Protein AF-0000000080592377 (afdb_homodimer)

Structure (mmCIF, N/CA/C/O backbone):
data_AF-0000000080592377-model_v1
#
loop_
_entity.id
_entity.type
_entity.pdbx_description
1 polymer 'OmpA-like domain-containing protein'
#
loop_
_atom_site.group_PDB
_atom_site.id
_atom_site.type_symbol
_atom_site.label_atom_id
_atom_site.label_alt_id
_atom_site.label_comp_id
_atom_site.label_asym_id
_atom_site.label_entity_id
_atom_site.label_seq_id
_atom_site.pdbx_PDB_ins_code
_atom_site.Cartn_x
_atom_site.Cartn_y
_atom_site.Cartn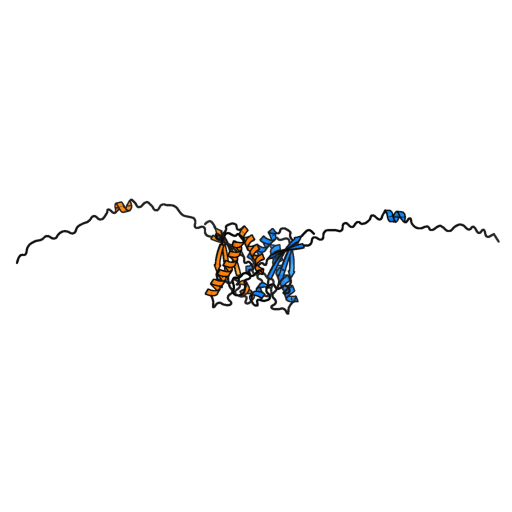_z
_atom_site.occupancy
_atom_site.B_iso_or_equiv
_atom_site.auth_seq_id
_atom_site.auth_comp_id
_atom_site.auth_asym_id
_atom_site.auth_atom_id
_atom_site.pdbx_PDB_model_num
ATOM 1 N N . MET A 1 1 ? 10.539 111.375 40.406 1 32.41 1 MET A N 1
ATOM 2 C CA . MET A 1 1 ? 9.906 110.375 39.594 1 32.41 1 MET A CA 1
ATOM 3 C C . MET A 1 1 ? 10.82 109.938 38.438 1 32.41 1 MET A C 1
ATOM 5 O O . MET A 1 1 ? 11.062 110.688 37.5 1 32.41 1 MET A O 1
ATOM 9 N N . ASP A 1 2 ? 11.875 109.188 38.75 1 34.28 2 ASP A N 1
ATOM 10 C CA . ASP A 1 2 ? 12.984 108.688 37.938 1 34.28 2 ASP A CA 1
ATOM 11 C C . ASP A 1 2 ? 12.484 108 36.656 1 34.28 2 ASP A C 1
ATOM 13 O O . ASP A 1 2 ? 11.539 107.188 36.688 1 34.28 2 ASP A O 1
ATOM 17 N N . ARG A 1 3 ? 12.977 108.5 35.469 1 33.47 3 ARG A N 1
ATOM 18 C CA . ARG A 1 3 ? 12.828 108.312 34.031 1 33.47 3 ARG A CA 1
ATOM 19 C C . ARG A 1 3 ? 12.992 106.875 33.656 1 33.47 3 ARG A C 1
ATOM 21 O O . ARG A 1 3 ? 13.617 106.062 34.375 1 33.47 3 ARG A O 1
ATOM 28 N N . GLU A 1 4 ? 12.422 106.438 32.5 1 34.53 4 GLU A N 1
ATOM 29 C CA . GLU A 1 4 ? 11.766 105.5 31.578 1 34.53 4 GLU A CA 1
ATOM 30 C C . GLU A 1 4 ? 12.789 104.812 30.719 1 34.53 4 GLU A C 1
ATOM 32 O O . GLU A 1 4 ? 12.422 104.125 29.766 1 34.53 4 GLU A O 1
ATOM 37 N N . ASN A 1 5 ? 14.141 104.75 31.031 1 34.03 5 ASN A N 1
ATOM 38 C CA . ASN A 1 5 ? 14.812 104.375 29.797 1 34.03 5 ASN A CA 1
ATOM 39 C C . ASN A 1 5 ? 14.297 103.062 29.25 1 34.03 5 ASN A C 1
ATOM 41 O O . ASN A 1 5 ? 14.242 102.062 29.969 1 34.03 5 ASN A O 1
ATOM 45 N N . VAL A 1 6 ? 13.773 102.938 27.984 1 38.56 6 VAL A N 1
ATOM 46 C CA . VAL A 1 6 ? 13.055 102.188 26.984 1 38.56 6 VAL A CA 1
ATOM 47 C C . VAL A 1 6 ? 13.961 101.125 26.406 1 38.56 6 VAL A C 1
ATOM 49 O O . VAL A 1 6 ? 13.688 100.562 25.344 1 38.56 6 VAL A O 1
ATOM 52 N N . CYS A 1 7 ? 15.195 100.812 26.969 1 38.12 7 CYS A N 1
ATOM 53 C CA . CYS A 1 7 ? 15.945 100.062 25.922 1 38.12 7 CYS A CA 1
ATOM 54 C C . CYS A 1 7 ? 15.141 98.938 25.344 1 38.12 7 CYS A C 1
ATOM 56 O O . CYS A 1 7 ? 14.562 98.125 26.094 1 38.12 7 CYS A O 1
ATOM 58 N N . LYS A 1 8 ? 15.008 98.75 23.984 1 33.66 8 LYS A N 1
ATOM 59 C CA . LYS A 1 8 ? 14.414 98 22.859 1 33.66 8 LYS A CA 1
ATOM 60 C C . LYS A 1 8 ? 14.805 96.562 22.906 1 33.66 8 LYS A C 1
ATOM 62 O O . LYS A 1 8 ? 14.078 95.688 22.391 1 33.66 8 LYS A O 1
ATOM 67 N N . ALA A 1 9 ? 16.031 96.062 23.219 1 35.62 9 ALA A N 1
ATOM 68 C CA . ALA A 1 9 ? 16.625 95.188 22.203 1 35.62 9 ALA A CA 1
ATOM 69 C C . ALA A 1 9 ? 15.719 94 21.906 1 35.62 9 ALA A C 1
ATOM 71 O O . ALA A 1 9 ? 14.898 93.625 22.734 1 35.62 9 ALA A O 1
ATOM 72 N N . VAL A 1 10 ? 16.109 93.062 20.734 1 36.84 10 VAL A N 1
ATOM 73 C CA . VAL A 1 10 ? 15.867 92.312 19.516 1 36.84 10 VAL A CA 1
ATOM 74 C C . VAL A 1 10 ? 15.469 90.875 19.891 1 36.84 10 VAL A C 1
ATOM 76 O O . VAL A 1 10 ? 15.898 90.375 20.906 1 36.84 10 VAL A O 1
ATOM 79 N N . ALA A 1 11 ? 14.414 90.438 19.25 1 39.69 11 ALA A N 1
ATOM 80 C CA . ALA A 1 11 ? 13.727 89.188 19.359 1 39.69 11 ALA A CA 1
ATOM 81 C C . ALA A 1 11 ? 14.703 88 19.188 1 39.69 11 ALA A C 1
ATOM 83 O O . ALA A 1 11 ? 15.578 88.062 18.312 1 39.69 11 ALA A O 1
ATOM 84 N N . PRO A 1 12 ? 15.062 87.188 20.25 1 40.38 12 PRO A N 1
ATOM 85 C CA . PRO A 1 12 ? 15.922 86.062 20.016 1 40.38 12 PRO A CA 1
ATOM 86 C C . PRO A 1 12 ? 15.555 85.25 18.766 1 40.38 12 PRO A C 1
ATOM 88 O O . PRO A 1 12 ? 14.391 84.875 18.578 1 40.38 12 PRO A O 1
ATOM 91 N N . THR A 1 13 ? 16.203 85.438 17.562 1 39.06 13 THR A N 1
ATOM 92 C CA . THR A 1 13 ? 15.93 84.75 16.344 1 39.06 13 THR A CA 1
ATOM 93 C C . THR A 1 13 ? 15.875 83.25 16.609 1 39.06 13 THR A C 1
ATOM 95 O O . THR A 1 13 ? 16.828 82.625 17.141 1 39.06 13 THR A O 1
ATOM 98 N N . GLN A 1 14 ? 14.703 82.625 16.609 1 38.81 14 GLN A N 1
ATOM 99 C CA . GLN A 1 14 ? 14.344 81.25 16.797 1 38.81 14 GLN A CA 1
ATOM 100 C C . GLN A 1 14 ? 15.102 80.375 15.82 1 38.81 14 GLN A C 1
ATOM 102 O O . GLN A 1 14 ? 15.023 79.125 15.906 1 38.81 14 GLN A O 1
ATOM 107 N N . VAL A 1 15 ? 15.945 80.625 14.758 1 41.38 15 VAL A N 1
ATOM 108 C CA . VAL A 1 15 ? 15.648 79.812 13.586 1 41.38 15 VAL A CA 1
ATOM 109 C C . VAL A 1 15 ? 15.82 78.375 13.93 1 41.38 15 VAL A C 1
ATOM 111 O O . VAL A 1 15 ? 16.516 78 14.883 1 41.38 15 VAL A O 1
ATOM 114 N N . VAL A 1 16 ? 15.352 77.438 12.969 1 48.22 16 VAL A N 1
ATOM 115 C CA . VAL A 1 16 ? 14.852 76.188 12.391 1 48.22 16 VAL A CA 1
ATOM 116 C C . VAL A 1 16 ? 15.992 75.188 12.273 1 48.22 16 VAL A C 1
ATOM 118 O O . VAL A 1 16 ? 17.094 75.562 11.844 1 48.22 16 VAL A O 1
ATOM 121 N N . PRO A 1 17 ? 15.836 74.125 13 1 42.91 17 PRO A N 1
ATOM 122 C CA . PRO A 1 17 ? 16.828 73.062 13.047 1 42.91 17 PRO A CA 1
ATOM 123 C C . PRO A 1 17 ? 17.438 72.75 11.688 1 42.91 17 PRO A C 1
ATOM 125 O O . PRO A 1 17 ? 16.797 73 10.656 1 42.91 17 PRO A O 1
ATOM 128 N N . ASP A 1 18 ? 18.656 72.5 11.578 1 42.84 18 ASP A N 1
ATOM 129 C CA . ASP A 1 18 ? 19.609 72.188 10.539 1 42.84 18 ASP A CA 1
ATOM 130 C C . ASP A 1 18 ? 19.125 71 9.719 1 42.84 18 ASP A C 1
ATOM 132 O O . ASP A 1 18 ? 19.094 69.875 10.211 1 42.84 18 ASP A O 1
ATOM 136 N N . LYS A 1 19 ? 18.031 71.25 8.805 1 46.47 19 LYS A N 1
ATOM 137 C CA . LYS A 1 19 ? 17.438 70.25 7.926 1 46.47 19 LYS A CA 1
ATOM 138 C C . LYS A 1 19 ? 18.5 69.375 7.262 1 46.47 19 LYS A C 1
ATOM 140 O O . LYS A 1 19 ? 18.297 68.188 7.012 1 46.47 19 LYS A O 1
ATOM 145 N N . ALA A 1 20 ? 19.609 69.938 6.746 1 52.69 20 ALA A N 1
ATOM 146 C CA . ALA A 1 20 ? 20.578 69.25 5.926 1 52.69 20 ALA A CA 1
ATOM 147 C C . ALA A 1 20 ? 21.219 68.125 6.703 1 52.69 20 ALA A C 1
ATOM 149 O O . ALA A 1 20 ? 21.484 67 6.148 1 52.69 20 ALA A O 1
ATOM 150 N N . ALA A 1 21 ? 21.578 68.25 7.91 1 54.28 21 ALA A N 1
ATOM 151 C CA . ALA A 1 21 ? 22.266 67.188 8.656 1 54.28 21 ALA A CA 1
ATOM 152 C C . ALA A 1 21 ? 21.328 66 8.914 1 54.28 21 ALA A C 1
ATOM 154 O O . ALA A 1 21 ? 21.766 64.875 9.031 1 54.28 21 ALA A O 1
ATOM 155 N N . LEU A 1 22 ? 19.891 66.312 8.953 1 45.44 22 LEU A N 1
ATOM 156 C CA . LEU A 1 22 ? 18.969 65.188 9.078 1 45.44 22 LEU A CA 1
ATOM 157 C C . LEU A 1 22 ? 18.984 64.312 7.809 1 45.44 22 LEU A C 1
ATOM 159 O O . LEU A 1 22 ? 18.859 63.125 7.879 1 45.44 22 LEU A O 1
ATOM 163 N N . LEU A 1 23 ? 19.016 64.938 6.578 1 42.56 23 LEU A N 1
ATOM 164 C CA . LEU A 1 23 ? 18.938 64.125 5.363 1 42.56 23 LEU A CA 1
ATOM 165 C C . LEU A 1 23 ? 20.203 63.312 5.184 1 42.56 23 LEU A C 1
ATOM 167 O O . LEU A 1 23 ? 20.188 62.281 4.516 1 42.56 23 LEU A O 1
ATOM 171 N N . ALA A 1 24 ? 21.484 63.75 5.48 1 50.34 24 ALA A N 1
ATOM 172 C CA . ALA A 1 24 ? 22.688 63 5.18 1 50.34 24 ALA A CA 1
ATOM 173 C C . ALA A 1 24 ? 22.719 61.656 5.941 1 50.34 24 ALA A C 1
ATOM 175 O O . ALA A 1 24 ? 23.375 60.719 5.52 1 50.34 24 ALA A O 1
ATOM 176 N N . ASN A 1 25 ? 22.094 61.562 7.168 1 44.91 25 ASN A N 1
ATOM 177 C CA . ASN A 1 25 ? 22.094 60.25 7.836 1 44.91 25 ASN A CA 1
ATOM 178 C C . ASN A 1 25 ? 21.016 59.344 7.277 1 44.91 25 ASN A C 1
ATOM 180 O O . ASN A 1 25 ? 20.75 58.281 7.844 1 44.91 25 ASN A O 1
ATOM 184 N N . ALA A 1 26 ? 20.094 59.781 6.449 1 41.12 26 ALA A N 1
ATOM 185 C CA . ALA A 1 26 ? 19.219 58.75 5.906 1 41.12 26 ALA A CA 1
ATOM 186 C C . ALA A 1 26 ? 20.016 57.719 5.113 1 41.12 26 ALA A C 1
ATOM 188 O O . ALA A 1 26 ? 20.422 58 3.982 1 41.12 26 ALA A O 1
ATOM 189 N N . LYS A 1 27 ? 20.812 56.875 5.703 1 45.72 27 LYS A N 1
ATOM 190 C CA . LYS A 1 27 ? 21.188 55.688 4.953 1 45.72 27 LYS A CA 1
ATOM 191 C C . LYS A 1 27 ? 19.953 55.031 4.316 1 45.72 27 LYS A C 1
ATOM 193 O O . LYS A 1 27 ? 18.938 54.812 4.98 1 45.72 27 LYS A O 1
ATOM 198 N N . PRO A 1 28 ? 19.734 55.031 3.006 1 38.03 28 PRO A N 1
ATOM 199 C CA . PRO A 1 28 ? 18.609 54.219 2.514 1 38.03 28 PRO A CA 1
ATOM 200 C C . PRO A 1 28 ? 18.578 52.812 3.133 1 38.03 28 PRO A C 1
ATOM 202 O O . PRO A 1 28 ? 19.609 52.156 3.236 1 38.03 28 PRO A O 1
ATOM 205 N N . TRP A 1 29 ? 17.75 52.406 4.059 1 38.22 29 TRP A N 1
ATOM 206 C CA . TRP A 1 29 ? 17.469 51 4.379 1 38.22 29 TRP A CA 1
ATOM 207 C C . TRP A 1 29 ? 17.297 50.188 3.111 1 38.22 29 TRP A C 1
ATOM 209 O O . TRP A 1 29 ? 16.344 50.375 2.361 1 38.22 29 TRP A O 1
ATOM 219 N N . GLU A 1 30 ? 18.172 50 2.113 1 40.19 30 GLU A N 1
ATOM 220 C CA . GLU A 1 30 ? 17.891 48.906 1.154 1 40.19 30 GLU A CA 1
ATOM 221 C C . GLU A 1 30 ? 17.547 47.625 1.864 1 40.19 30 GLU A C 1
ATOM 223 O O . GLU A 1 30 ? 18.391 47.031 2.549 1 40.19 30 GLU A O 1
ATOM 228 N N . GLY A 1 31 ? 16.469 47.406 2.502 1 38.97 31 GLY A N 1
ATOM 229 C CA . GLY A 1 31 ? 16.016 46.094 2.961 1 38.97 31 GLY A CA 1
ATOM 230 C C . GLY A 1 31 ? 16.406 44.969 2.018 1 38.97 31 GLY A C 1
ATOM 231 O O . GLY A 1 31 ? 16.328 45.125 0.797 1 38.97 31 GLY A O 1
ATOM 232 N N . GLU A 1 32 ? 17.422 44.219 2.215 1 42.34 32 GLU A N 1
ATOM 233 C CA . GLU A 1 32 ? 17.844 42.906 1.681 1 42.34 32 GLU A CA 1
ATOM 234 C C . GLU A 1 32 ? 16.656 42 1.431 1 42.34 32 GLU A C 1
ATOM 236 O O . GLU A 1 32 ? 16.828 40.844 1.075 1 42.34 32 GLU A O 1
ATOM 241 N N . ALA A 1 33 ? 15.398 42.344 1.783 1 42.62 33 ALA A N 1
ATOM 242 C CA . ALA A 1 33 ? 14.57 41.188 2.121 1 42.62 33 ALA A CA 1
ATOM 243 C C . ALA A 1 33 ? 14.328 40.312 0.897 1 42.62 33 ALA A C 1
ATOM 245 O O . ALA A 1 33 ? 13.492 39.406 0.93 1 42.62 33 ALA A O 1
ATOM 246 N N . PHE A 1 34 ? 14.852 40.375 -0.26 1 42.47 34 PHE A N 1
ATOM 247 C CA . PHE A 1 34 ? 14.289 39.469 -1.249 1 42.47 34 PHE A CA 1
ATOM 248 C C . PHE A 1 34 ? 14.586 38.031 -0.886 1 42.47 34 PHE A C 1
ATOM 250 O O . PHE A 1 34 ? 15.664 37.5 -1.197 1 42.47 34 PHE A O 1
ATOM 257 N N . LYS A 1 35 ? 14.539 37.5 0.39 1 48.78 35 LYS A N 1
ATOM 258 C CA . LYS A 1 35 ? 14.797 36.062 0.461 1 48.78 35 LYS A CA 1
ATOM 259 C C . LYS A 1 35 ? 13.969 35.312 -0.573 1 48.78 35 LYS A C 1
ATOM 261 O O . LYS A 1 35 ? 12.75 35.469 -0.632 1 48.78 35 LYS A O 1
ATOM 266 N N . PRO A 1 36 ? 14.43 34.875 -1.586 1 48.28 36 PRO A N 1
ATOM 267 C CA . PRO A 1 36 ? 13.703 34.031 -2.535 1 48.28 36 PRO A CA 1
ATOM 268 C C . PRO A 1 36 ? 12.805 33 -1.846 1 48.28 36 PRO A C 1
ATOM 270 O O . PRO A 1 36 ? 13.242 32.312 -0.921 1 48.28 36 PRO A O 1
ATOM 273 N N . LYS A 1 37 ? 11.484 33.219 -1.627 1 53.09 37 LYS A N 1
ATOM 274 C CA . LYS A 1 37 ? 10.469 32.312 -1.072 1 53.09 37 LYS A CA 1
ATOM 275 C C . LYS A 1 37 ? 10.602 30.906 -1.66 1 53.09 37 LYS A C 1
ATOM 277 O O . LYS A 1 37 ? 10.547 30.734 -2.879 1 53.09 37 LYS A O 1
ATOM 282 N N . THR A 1 38 ? 11.508 30.125 -1.25 1 64.12 38 THR A N 1
ATOM 283 C CA . THR A 1 38 ? 11.562 28.719 -1.663 1 64.12 38 THR A CA 1
ATOM 284 C C . THR A 1 38 ? 10.172 28.094 -1.626 1 64.12 38 THR A C 1
ATOM 286 O O . THR A 1 38 ? 9.43 28.281 -0.665 1 64.12 38 THR A O 1
ATOM 289 N N . GLN A 1 39 ? 9.555 27.922 -2.838 1 80.62 39 GLN A N 1
ATOM 290 C CA . GLN A 1 39 ? 8.281 27.219 -2.885 1 80.62 39 GLN A CA 1
ATOM 291 C C . GLN A 1 39 ? 8.492 25.703 -2.828 1 80.62 39 GLN A C 1
ATOM 293 O O . GLN A 1 39 ? 9.453 25.188 -3.406 1 80.62 39 GLN A O 1
ATOM 298 N N . GLU A 1 40 ? 7.91 25.094 -1.83 1 86.44 40 GLU A N 1
ATOM 299 C CA . GLU A 1 40 ? 7.945 23.641 -1.756 1 86.44 40 GLU A CA 1
ATOM 300 C C . GLU A 1 40 ? 6.945 23 -2.723 1 86.44 40 GLU A C 1
ATOM 302 O O . GLU A 1 40 ? 5.809 23.469 -2.832 1 86.44 40 GLU A O 1
ATOM 307 N N . LYS A 1 41 ? 7.465 22.125 -3.588 1 90.88 41 LYS A N 1
ATOM 308 C CA . LYS A 1 41 ? 6.609 21.391 -4.512 1 90.88 41 LYS A CA 1
ATOM 309 C C . LYS A 1 41 ? 6.605 19.891 -4.195 1 90.88 41 LYS A C 1
ATOM 311 O O . LYS A 1 41 ? 7.648 19.328 -3.873 1 90.88 41 LYS A O 1
ATOM 316 N N . ALA A 1 42 ? 5.383 19.359 -4.23 1 90.62 42 ALA A N 1
ATOM 317 C CA . ALA A 1 42 ? 5.285 17.906 -4.09 1 90.62 42 ALA A CA 1
ATOM 318 C C . ALA A 1 42 ? 5.895 17.203 -5.297 1 90.62 42 ALA A C 1
ATOM 320 O O . ALA A 1 42 ? 5.527 17.484 -6.441 1 90.62 42 ALA A O 1
ATOM 321 N N . THR A 1 43 ? 6.812 16.297 -5.035 1 90.5 43 THR A N 1
ATOM 322 C CA . THR A 1 43 ? 7.531 15.664 -6.137 1 90.5 43 THR A CA 1
ATOM 323 C C . THR A 1 43 ? 7.199 14.18 -6.215 1 90.5 43 THR A C 1
ATOM 325 O O . THR A 1 43 ? 7.363 13.555 -7.266 1 90.5 43 THR A O 1
ATOM 328 N N . MET A 1 44 ? 6.789 13.57 -5.148 1 93.31 44 MET A N 1
ATOM 329 C CA . MET A 1 44 ? 6.441 12.148 -5.105 1 93.31 44 MET A CA 1
ATOM 330 C C . MET A 1 44 ? 5.324 11.891 -4.102 1 93.31 44 MET A C 1
ATOM 332 O O . MET A 1 44 ? 5.246 12.562 -3.068 1 93.31 44 MET A O 1
ATOM 336 N N . LYS A 1 45 ? 4.547 10.984 -4.465 1 95.38 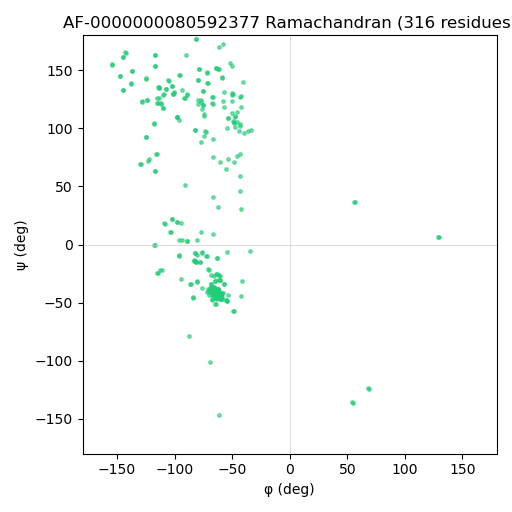45 LYS A N 1
ATOM 337 C CA . LYS A 1 45 ? 3.473 10.531 -3.582 1 95.38 45 LYS A CA 1
ATOM 338 C C . LYS A 1 45 ? 3.232 9.031 -3.734 1 95.38 45 LYS A C 1
ATOM 340 O O . LYS A 1 45 ? 3.238 8.508 -4.852 1 95.38 45 LYS A O 1
ATOM 345 N N . PHE A 1 46 ? 3.135 8.312 -2.594 1 94.5 46 PHE A N 1
ATOM 346 C CA . PHE A 1 46 ? 2.682 6.926 -2.656 1 94.5 46 PHE A CA 1
ATOM 347 C C . PHE A 1 46 ? 1.799 6.59 -1.46 1 94.5 46 PHE A C 1
ATOM 349 O O . PHE A 1 46 ? 1.682 7.387 -0.527 1 94.5 46 PHE A O 1
ATOM 356 N N . THR A 1 47 ? 1.089 5.465 -1.576 1 95.38 47 THR A N 1
ATOM 357 C CA . THR A 1 47 ? 0.081 5.078 -0.595 1 95.38 47 THR A CA 1
ATOM 358 C C . THR A 1 47 ? 0.367 3.684 -0.047 1 95.38 47 THR A C 1
ATOM 360 O O . THR A 1 47 ? -0.09 2.686 -0.608 1 95.38 47 THR A O 1
ATOM 363 N N . PRO A 1 48 ? 1.131 3.666 1.106 1 94.62 48 PRO A N 1
ATOM 364 C CA . PRO A 1 48 ? 1.336 2.354 1.722 1 94.62 48 PRO A CA 1
ATOM 365 C C . PRO A 1 48 ? 0.035 1.724 2.217 1 94.62 48 PRO A C 1
ATOM 367 O O . PRO A 1 48 ? -0.923 2.438 2.521 1 94.62 48 PRO A O 1
ATOM 370 N N . ARG A 1 49 ? 0.014 0.422 2.229 1 92.38 49 ARG A N 1
ATOM 371 C CA . ARG A 1 49 ? -1.137 -0.283 2.785 1 92.38 49 ARG A CA 1
ATOM 372 C C . ARG A 1 49 ? -1.037 -0.383 4.305 1 92.38 49 ARG A C 1
ATOM 374 O O . ARG A 1 49 ? -0.39 -1.291 4.828 1 92.38 49 ARG A O 1
ATOM 381 N N . ILE A 1 50 ? -1.719 0.512 4.969 1 94.62 50 ILE A N 1
ATOM 382 C CA . ILE A 1 50 ? -1.732 0.558 6.43 1 94.62 50 ILE A CA 1
ATOM 383 C C . ILE A 1 50 ? -3.137 0.25 6.941 1 94.62 50 ILE A C 1
ATOM 385 O O . ILE A 1 50 ? -4.098 0.943 6.594 1 94.62 50 ILE A O 1
ATOM 389 N N . LEU A 1 51 ? -3.227 -0.791 7.75 1 91.19 51 LEU A N 1
ATOM 390 C CA . LEU A 1 51 ? -4.504 -1.208 8.32 1 91.19 51 LEU A CA 1
ATOM 391 C C . LEU A 1 51 ? -4.625 -0.747 9.773 1 91.19 51 LEU A C 1
ATOM 393 O O . LEU A 1 51 ? -3.656 -0.816 10.531 1 91.19 51 LEU A O 1
ATOM 397 N N . PHE A 1 52 ? -5.801 -0.238 10.086 1 92.88 52 PHE A N 1
ATOM 398 C CA . PHE A 1 52 ? -6.113 0.198 11.445 1 92.88 52 PHE A CA 1
ATOM 399 C C . PHE A 1 52 ? -7.254 -0.625 12.031 1 92.88 52 PHE A C 1
ATOM 401 O O . PHE A 1 52 ? -8.086 -1.157 11.289 1 92.88 52 PHE A O 1
ATOM 408 N N . GLN A 1 53 ? -7.293 -0.736 13.375 1 89 53 GLN A N 1
ATOM 409 C CA . GLN A 1 53 ? -8.492 -1.242 14.031 1 89 53 GLN A CA 1
ATOM 410 C C . GLN A 1 53 ? -9.711 -0.382 13.703 1 89 53 GLN A C 1
ATOM 412 O O . GLN A 1 53 ? -9.586 0.831 13.516 1 89 53 GLN A O 1
ATOM 417 N N . ALA A 1 54 ? -10.867 -1.038 13.562 1 84.69 54 ALA A N 1
ATOM 418 C CA . ALA A 1 54 ? -12.086 -0.33 13.188 1 84.69 54 ALA A CA 1
ATOM 419 C C . ALA A 1 54 ? -12.297 0.899 14.07 1 84.69 54 ALA A C 1
ATOM 421 O O . ALA A 1 54 ? -12.141 0.831 15.289 1 84.69 54 ALA A O 1
ATOM 422 N N . ASN A 1 55 ? -12.539 2.033 13.438 1 88.06 55 ASN A N 1
ATOM 423 C CA . ASN A 1 55 ? -12.828 3.303 14.094 1 88.06 55 ASN A CA 1
ATOM 424 C C . ASN A 1 55 ? -11.727 3.693 15.07 1 88.06 55 ASN A C 1
ATOM 426 O O . ASN A 1 55 ? -12.008 4.258 16.125 1 88.06 55 ASN A O 1
ATOM 430 N N . SER A 1 56 ? -10.508 3.389 14.703 1 92.44 56 SER A N 1
ATOM 431 C CA . SER A 1 56 ? -9.367 3.615 15.586 1 92.44 56 SER A CA 1
ATOM 432 C C . SER A 1 56 ? -8.133 4.027 14.789 1 92.44 56 SER A C 1
ATOM 434 O O . SER A 1 56 ? -8.109 3.922 13.562 1 92.44 56 SER A O 1
ATOM 436 N N . ALA A 1 57 ? -7.223 4.59 15.477 1 96.25 57 ALA A N 1
ATOM 437 C CA . ALA A 1 57 ? -5.941 4.918 14.859 1 96.25 57 ALA A CA 1
ATOM 438 C C . ALA A 1 57 ? -4.859 3.928 15.289 1 96.25 57 ALA A C 1
ATOM 440 O O . ALA A 1 57 ? -3.67 4.16 15.062 1 96.25 57 ALA A O 1
ATOM 441 N N . ILE A 1 58 ? -5.27 2.848 15.938 1 95.44 58 ILE A N 1
ATOM 442 C CA . ILE A 1 58 ? -4.316 1.812 16.312 1 95.44 58 ILE A CA 1
ATOM 443 C C . ILE A 1 58 ? -3.932 0.988 15.094 1 95.44 58 ILE A C 1
ATOM 445 O O . ILE A 1 58 ? -4.789 0.362 14.461 1 95.44 58 ILE A O 1
ATOM 449 N N . ILE A 1 59 ? -2.646 1.008 14.797 1 95.38 59 ILE A N 1
ATOM 450 C CA . ILE A 1 59 ? -2.152 0.295 13.617 1 95.38 59 ILE A CA 1
ATOM 451 C C . ILE A 1 59 ? -2.119 -1.205 13.906 1 95.38 59 ILE A C 1
ATOM 453 O O . ILE A 1 59 ? -1.646 -1.633 14.961 1 95.38 59 ILE A O 1
ATOM 457 N N . LEU A 1 60 ? -2.656 -1.962 12.969 1 91.5 60 LEU A 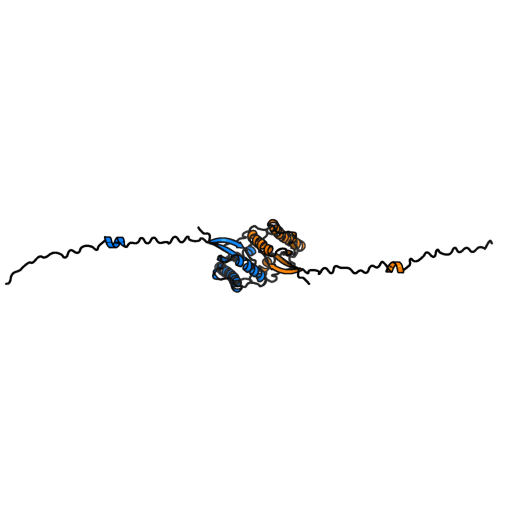N 1
ATOM 458 C CA . LEU A 1 60 ? -2.652 -3.414 13.102 1 91.5 60 LEU A CA 1
ATOM 459 C C . LEU A 1 60 ? -1.287 -3.99 12.742 1 91.5 60 LEU A C 1
ATOM 461 O O . LEU A 1 60 ? -0.588 -3.449 11.883 1 91.5 60 LEU A O 1
ATOM 465 N N . PRO A 1 61 ? -0.857 -5.152 13.328 1 91.69 61 PRO A N 1
ATOM 466 C CA . PRO A 1 61 ? 0.471 -5.738 13.125 1 91.69 61 PRO A CA 1
ATOM 467 C C . PRO A 1 61 ? 0.738 -6.098 11.664 1 91.69 61 PRO A C 1
ATOM 469 O O . PRO A 1 61 ? 1.889 -6.078 11.227 1 91.69 61 PRO A O 1
ATOM 472 N N . GLU A 1 62 ? -0.342 -6.383 10.891 1 88.88 62 GLU A N 1
ATOM 473 C CA . GLU A 1 62 ? -0.215 -6.758 9.484 1 88.88 62 GLU A CA 1
ATOM 474 C C . GLU A 1 62 ? 0.396 -5.625 8.664 1 88.88 62 GLU A C 1
ATOM 476 O O . GLU A 1 62 ? 0.866 -5.844 7.547 1 88.88 62 GLU A O 1
ATOM 481 N N . SER A 1 63 ? 0.487 -4.445 9.273 1 93.94 63 SER A N 1
ATOM 482 C CA . SER A 1 63 ? 0.942 -3.256 8.555 1 93.94 63 SER A CA 1
ATOM 483 C C . SER A 1 63 ? 2.432 -3.016 8.773 1 93.94 63 SER A C 1
ATOM 485 O O . SER A 1 63 ? 3.039 -2.189 8.086 1 93.94 63 SER A O 1
ATOM 487 N N . TYR A 1 64 ? 3.107 -3.73 9.68 1 94.81 64 TYR A N 1
ATOM 488 C CA . TYR A 1 64 ? 4.43 -3.322 10.133 1 94.81 64 TYR A CA 1
ATOM 489 C C . TYR A 1 64 ? 5.469 -3.521 9.039 1 94.81 64 TYR A C 1
ATOM 491 O O . TYR A 1 64 ? 6.383 -2.705 8.883 1 94.81 64 TYR A O 1
ATOM 499 N N . ALA A 1 65 ? 5.359 -4.598 8.289 1 93.12 65 ALA A N 1
ATOM 500 C CA . ALA A 1 65 ? 6.293 -4.789 7.184 1 93.12 65 ALA A CA 1
ATOM 501 C C . ALA A 1 65 ? 6.191 -3.645 6.176 1 93.12 65 ALA A C 1
ATOM 503 O O . ALA A 1 65 ? 7.207 -3.16 5.672 1 93.12 65 ALA A O 1
ATOM 504 N N . ASP A 1 66 ? 4.984 -3.256 5.895 1 95.69 66 ASP A N 1
ATOM 505 C CA . ASP A 1 66 ? 4.762 -2.141 4.977 1 95.69 66 ASP A CA 1
ATOM 506 C C . ASP A 1 66 ? 5.293 -0.834 5.562 1 95.69 66 ASP A C 1
ATOM 508 O O . ASP A 1 66 ? 5.883 -0.02 4.848 1 95.69 66 ASP A O 1
ATOM 512 N N . LEU A 1 67 ? 5.117 -0.667 6.844 1 97.81 67 LEU A N 1
ATOM 513 C CA . LEU A 1 67 ? 5.633 0.524 7.508 1 97.81 67 LEU A CA 1
ATOM 514 C C . LEU A 1 67 ? 7.156 0.555 7.461 1 97.81 67 LEU A C 1
ATOM 516 O O . LEU A 1 67 ? 7.758 1.624 7.324 1 97.81 67 LEU A O 1
ATOM 520 N N . ASP A 1 68 ? 7.789 -0.591 7.586 1 96.69 68 ASP A N 1
ATOM 521 C CA . ASP A 1 68 ? 9.242 -0.672 7.469 1 96.69 68 ASP A CA 1
ATOM 522 C C . ASP A 1 68 ? 9.703 -0.254 6.074 1 96.69 68 ASP A C 1
ATOM 524 O O . ASP A 1 68 ? 10.727 0.418 5.93 1 96.69 68 ASP A O 1
ATOM 528 N N . ILE A 1 69 ? 8.961 -0.63 5.066 1 95.38 69 ILE A N 1
ATOM 529 C CA . ILE A 1 69 ? 9.273 -0.226 3.703 1 95.38 69 ILE A CA 1
ATOM 530 C C . ILE A 1 69 ? 9.117 1.286 3.561 1 95.38 69 ILE A C 1
ATOM 532 O O . ILE A 1 69 ? 9.93 1.946 2.916 1 95.38 69 ILE A O 1
ATOM 536 N N . VAL A 1 70 ? 8.031 1.864 4.145 1 97.38 70 VAL A N 1
ATOM 537 C CA . VAL A 1 70 ? 7.848 3.312 4.141 1 97.38 70 VAL A CA 1
ATOM 538 C C . VAL A 1 70 ? 9.086 3.988 4.727 1 97.38 70 VAL A C 1
ATOM 540 O O . VAL A 1 70 ? 9.617 4.934 4.141 1 97.38 70 VAL A O 1
ATOM 543 N N . TYR A 1 71 ? 9.547 3.496 5.914 1 97.88 71 TYR A N 1
ATOM 544 C CA . TYR A 1 71 ? 10.727 4.062 6.551 1 97.88 71 TYR A CA 1
ATOM 545 C C . TYR A 1 71 ? 11.922 4.039 5.605 1 97.88 71 TYR A C 1
ATOM 547 O O . TYR A 1 71 ? 12.617 5.047 5.449 1 97.88 71 TYR A O 1
ATOM 555 N N . ASP A 1 72 ? 12.141 2.893 4.973 1 95.12 72 ASP A N 1
ATOM 556 C CA . ASP A 1 72 ? 13.297 2.727 4.098 1 95.12 72 ASP A CA 1
ATOM 557 C C . ASP A 1 72 ? 13.219 3.666 2.898 1 95.12 72 ASP A C 1
ATOM 559 O O . ASP A 1 72 ? 14.219 4.289 2.521 1 95.12 72 ASP A O 1
ATOM 563 N N . VAL A 1 73 ? 12.062 3.828 2.287 1 95.25 73 VAL A N 1
ATOM 564 C CA . VAL A 1 73 ? 11.875 4.684 1.119 1 95.25 73 VAL A CA 1
ATOM 565 C C . VAL A 1 73 ? 12.07 6.145 1.513 1 95.25 73 VAL A C 1
ATOM 567 O O . VAL A 1 73 ? 12.805 6.879 0.852 1 95.25 73 VAL A O 1
ATOM 570 N N . VAL A 1 74 ? 11.453 6.531 2.592 1 96.88 74 VAL A N 1
ATOM 571 C CA . VAL A 1 74 ? 11.492 7.926 3.027 1 96.88 74 VAL A CA 1
ATOM 572 C C . VAL A 1 74 ? 12.906 8.281 3.479 1 96.88 74 VAL A C 1
ATOM 574 O O . VAL A 1 74 ? 13.375 9.406 3.26 1 96.88 74 VAL A O 1
ATOM 577 N N . LYS A 1 75 ? 13.555 7.352 4.086 1 95.75 75 LYS A N 1
ATOM 578 C CA . LYS A 1 75 ? 14.938 7.574 4.504 1 95.75 75 LYS A CA 1
ATOM 579 C C . LYS A 1 75 ? 15.82 7.953 3.312 1 95.75 75 LYS A C 1
ATOM 581 O O . LYS A 1 75 ? 16.719 8.789 3.438 1 95.75 75 LYS A O 1
ATOM 586 N N . GLU A 1 76 ? 15.508 7.406 2.213 1 93.69 76 GLU A N 1
ATOM 587 C CA . GLU A 1 76 ? 16.297 7.664 1.009 1 93.69 76 GLU A CA 1
ATOM 588 C C . GLU A 1 76 ? 16.047 9.078 0.483 1 93.69 76 GLU A C 1
ATOM 590 O O . GLU A 1 76 ? 16.781 9.555 -0.379 1 93.69 76 GLU A O 1
ATOM 595 N N . TRP A 1 77 ? 15.07 9.781 1.013 1 93.94 77 TRP A N 1
ATOM 596 C CA . TRP A 1 77 ? 14.742 11.125 0.541 1 93.94 77 TRP A CA 1
ATOM 597 C C . TRP A 1 77 ? 15.539 12.18 1.298 1 93.94 77 TRP A C 1
ATOM 599 O O . TRP A 1 77 ? 15.344 13.383 1.098 1 93.94 77 TRP A O 1
ATOM 609 N N . GLY A 1 78 ? 16.453 11.734 2.229 1 92.19 78 GLY A N 1
ATOM 610 C CA . GLY A 1 78 ? 17.297 12.656 2.969 1 92.19 78 GLY A CA 1
ATOM 611 C C . GLY A 1 78 ? 16.531 13.516 3.949 1 92.19 78 GLY A C 1
ATOM 612 O O . GLY A 1 78 ? 15.766 13 4.773 1 92.19 78 GLY A O 1
ATOM 613 N N . ASN A 1 79 ? 16.688 14.883 3.771 1 92.06 79 ASN A N 1
ATOM 614 C CA . ASN A 1 79 ? 16.062 15.781 4.734 1 92.06 79 ASN A CA 1
ATOM 615 C C . ASN A 1 79 ? 14.875 16.516 4.125 1 92.06 79 ASN A C 1
ATOM 617 O O . ASN A 1 79 ? 14.414 17.516 4.668 1 92.06 79 ASN A O 1
ATOM 621 N N . ASP A 1 80 ? 14.398 15.961 3.023 1 94.12 80 ASP A N 1
ATOM 622 C CA . ASP A 1 80 ? 13.227 16.578 2.414 1 94.12 80 ASP A CA 1
ATOM 623 C C . ASP A 1 80 ? 12.031 16.547 3.367 1 94.12 80 ASP A C 1
ATOM 625 O O . ASP A 1 80 ? 11.906 15.633 4.188 1 94.12 80 ASP A O 1
ATOM 629 N N . LYS A 1 81 ? 11.188 17.516 3.217 1 96.31 81 LYS A N 1
ATOM 630 C CA . LYS A 1 81 ? 9.938 17.516 3.969 1 96.31 81 LYS A CA 1
ATOM 631 C C . LYS A 1 81 ? 8.984 16.453 3.449 1 96.31 81 LYS A C 1
ATOM 633 O O . LYS A 1 81 ? 8.883 16.234 2.24 1 96.31 81 LYS A O 1
ATOM 638 N N . VAL A 1 82 ? 8.344 15.812 4.398 1 98.12 82 VAL A N 1
ATOM 639 C CA . VAL A 1 82 ? 7.402 14.75 4.055 1 98.12 82 VAL A CA 1
ATOM 640 C C . VAL A 1 82 ? 6.066 15 4.746 1 98.12 82 VAL A C 1
ATOM 642 O O . VAL A 1 82 ? 6.016 15.203 5.965 1 98.12 82 VAL A O 1
ATOM 645 N N . GLU A 1 83 ? 4.996 15.094 3.967 1 98.62 83 GLU A N 1
ATOM 646 C CA . GLU A 1 83 ? 3.652 15.133 4.535 1 98.62 83 GLU A CA 1
ATOM 647 C C . GLU A 1 83 ? 3.061 13.727 4.656 1 98.62 83 GLU A C 1
ATOM 649 O O . GLU A 1 83 ? 3.123 12.938 3.709 1 98.62 83 GLU A O 1
ATOM 654 N N . ILE A 1 84 ? 2.613 13.367 5.852 1 98.81 84 ILE A N 1
ATOM 655 C CA . ILE A 1 84 ? 1.78 12.195 6.082 1 98.81 84 ILE A CA 1
ATOM 656 C C . ILE A 1 84 ? 0.312 12.609 6.148 1 98.81 84 ILE A C 1
ATOM 658 O O . ILE A 1 84 ? -0.115 13.266 7.098 1 98.81 84 ILE A O 1
ATOM 662 N N . ALA A 1 85 ? -0.465 12.227 5.102 1 98.75 85 ALA A N 1
ATOM 663 C CA . ALA A 1 85 ? -1.84 12.695 4.941 1 98.75 85 ALA A CA 1
ATOM 664 C C . ALA A 1 85 ? -2.834 11.555 5.145 1 98.75 85 ALA A C 1
ATOM 666 O O . ALA A 1 85 ? -2.773 10.539 4.449 1 98.75 85 ALA A O 1
ATOM 667 N N . GLY A 1 86 ? -3.695 11.727 6.098 1 98.31 86 GLY A N 1
ATOM 668 C CA . GLY A 1 86 ? -4.734 10.734 6.344 1 98.31 86 GLY A CA 1
ATOM 669 C C . GLY A 1 86 ? -6.051 11.07 5.668 1 98.31 86 GLY A C 1
ATOM 670 O O . GLY A 1 86 ? -6.434 12.242 5.586 1 98.31 86 GLY A O 1
ATOM 671 N N . HIS A 1 87 ? -6.762 9.992 5.227 1 95.25 87 HIS A N 1
ATOM 672 C CA . HIS A 1 87 ? -8.062 10.117 4.582 1 95.25 87 HIS A CA 1
ATOM 673 C C . HIS A 1 87 ? -9.039 9.062 5.098 1 95.25 87 HIS A C 1
ATOM 675 O O . HIS A 1 87 ? -8.633 7.941 5.426 1 95.25 87 HIS A O 1
ATOM 681 N N . THR A 1 88 ? -10.266 9.391 5.117 1 91.62 88 THR A N 1
ATOM 682 C CA . THR A 1 88 ? -11.344 8.453 5.406 1 91.62 88 THR A CA 1
ATOM 683 C C . THR A 1 88 ? -12.281 8.312 4.207 1 91.62 88 THR A C 1
ATOM 685 O O . THR A 1 88 ? -12.156 9.047 3.23 1 91.62 88 THR A O 1
ATOM 688 N N . ASP A 1 89 ? -13.07 7.215 4.258 1 86.62 89 ASP A N 1
ATOM 689 C CA . ASP A 1 89 ? -14.07 7.07 3.209 1 86.62 89 ASP A CA 1
ATOM 690 C C . ASP A 1 89 ? -15.312 7.902 3.518 1 86.62 89 ASP A C 1
ATOM 692 O O . ASP A 1 89 ? -15.367 8.602 4.535 1 86.62 89 ASP A O 1
ATOM 696 N N . LYS A 1 90 ? -16.266 7.883 2.551 1 79.62 90 LYS A N 1
ATOM 697 C CA . LYS A 1 90 ? -17.438 8.742 2.668 1 79.62 90 LYS A CA 1
ATOM 698 C C . LYS A 1 90 ? -18.625 7.965 3.229 1 79.62 90 LYS A C 1
ATOM 700 O O . LYS A 1 90 ? -19.781 8.367 3.053 1 79.62 90 LYS A O 1
ATOM 705 N N . ARG A 1 91 ? -18.391 6.867 3.869 1 75.31 91 ARG A N 1
ATOM 706 C CA . ARG A 1 91 ? -19.531 6.098 4.355 1 75.31 91 ARG A CA 1
ATOM 707 C C . ARG A 1 91 ? -20.281 6.859 5.441 1 75.31 91 ARG A C 1
ATOM 709 O O . ARG A 1 91 ? -21.5 6.758 5.543 1 75.31 91 ARG A O 1
ATOM 716 N N . ASN A 1 92 ? -19.625 7.543 6.273 1 73.94 92 ASN A N 1
ATOM 717 C CA . ASN A 1 92 ? -20.281 8.352 7.297 1 73.94 92 ASN A CA 1
ATOM 718 C C . ASN A 1 92 ? -19.984 9.844 7.102 1 73.94 92 ASN A C 1
ATOM 720 O O . ASN A 1 92 ? -19.328 10.461 7.93 1 73.94 92 ASN A O 1
ATOM 724 N N . THR A 1 93 ? -20.703 10.391 6.145 1 71.62 93 THR A N 1
ATOM 725 C CA . THR A 1 93 ? -20.438 11.773 5.754 1 71.62 93 THR A CA 1
ATOM 726 C C . THR A 1 93 ? -21.047 12.75 6.762 1 71.62 93 THR A C 1
ATOM 728 O O . THR A 1 93 ? -20.688 13.93 6.781 1 71.62 93 THR A O 1
ATOM 731 N N . SER A 1 94 ? -21.906 12.297 7.574 1 78.94 94 SER A N 1
ATOM 732 C CA . SER A 1 94 ? -22.531 13.172 8.562 1 78.94 94 SER A CA 1
ATOM 733 C C . SER A 1 94 ? -21.578 13.469 9.719 1 78.94 94 SER A C 1
ATOM 735 O O . SER A 1 94 ? -21.828 14.391 10.5 1 78.94 94 SER A O 1
ATOM 737 N N . LYS A 1 95 ? -20.531 12.867 9.711 1 87.81 95 LYS A N 1
ATOM 738 C CA . LYS A 1 95 ? -19.578 13.031 10.805 1 87.81 95 LYS A CA 1
ATOM 739 C C . LYS A 1 95 ? -18.266 13.633 10.305 1 87.81 95 LYS A C 1
ATOM 741 O O . LYS A 1 95 ? -17.188 13.07 10.531 1 87.81 95 LYS A O 1
ATOM 746 N N . GLU A 1 96 ? -18.344 14.828 9.805 1 91.75 96 GLU A N 1
ATOM 747 C CA . GLU A 1 96 ? -17.188 15.469 9.172 1 91.75 96 GLU A CA 1
ATOM 748 C C . GLU A 1 96 ? -16.062 15.711 10.18 1 91.75 96 GLU A C 1
ATOM 750 O O . GLU A 1 96 ? -14.914 15.359 9.922 1 91.75 96 GLU A O 1
ATOM 755 N N . LYS A 1 97 ? -16.453 16.359 11.32 1 94.31 97 LYS A N 1
ATOM 756 C CA . LYS A 1 97 ? -15.445 16.656 12.328 1 94.31 97 LYS A CA 1
ATOM 757 C C . LYS A 1 97 ? -14.797 15.367 12.836 1 94.31 97 LYS A C 1
ATOM 759 O O . LYS A 1 97 ? -13.578 15.305 13.008 1 94.31 97 LYS A O 1
ATOM 764 N N . TYR A 1 98 ? -15.625 14.383 13.055 1 94.94 98 TYR A N 1
ATOM 765 C CA . TYR A 1 98 ? -15.117 13.094 13.516 1 94.94 98 TYR A CA 1
ATOM 766 C C . TYR A 1 98 ? -14.117 12.516 12.516 1 94.94 98 TYR A C 1
ATOM 768 O O . TYR A 1 98 ? -13.039 12.07 12.898 1 94.94 98 TYR A O 1
ATOM 776 N N . ASN A 1 99 ? -14.445 12.531 11.258 1 95.69 99 ASN A N 1
ATOM 777 C CA . ASN A 1 99 ? -13.609 11.961 10.211 1 95.69 99 ASN A CA 1
ATOM 778 C C . ASN A 1 99 ? -12.32 12.75 10.023 1 95.69 99 ASN A C 1
ATOM 780 O O . ASN A 1 99 ? -11.273 12.18 9.711 1 95.69 99 ASN A O 1
ATOM 784 N N . LEU A 1 100 ? -12.438 14.062 10.219 1 97.12 100 LEU A N 1
ATOM 785 C CA . LEU A 1 100 ? -11.234 14.891 10.156 1 97.12 100 LEU A CA 1
ATOM 786 C C . LEU A 1 100 ? -10.258 14.508 11.266 1 97.12 100 LEU A C 1
ATOM 788 O O . LEU A 1 100 ? -9.07 14.297 11.008 1 97.12 100 LEU A O 1
ATOM 792 N N . VAL A 1 101 ? -10.734 14.367 12.453 1 97.5 101 VAL A N 1
ATOM 793 C CA . VAL A 1 101 ? -9.906 14.031 13.602 1 97.5 101 VAL A CA 1
ATOM 794 C C . VAL A 1 101 ? -9.344 12.617 13.438 1 97.5 101 VAL A C 1
ATOM 796 O O . VAL A 1 101 ? -8.156 12.391 13.68 1 97.5 101 VAL A O 1
ATOM 799 N N . LEU A 1 102 ? -10.156 11.656 13.008 1 97.19 102 LEU A N 1
ATOM 800 C CA . LEU A 1 102 ? -9.727 10.281 12.805 1 97.19 102 LEU A CA 1
ATOM 801 C C . LEU A 1 102 ? -8.609 10.203 11.766 1 97.19 102 LEU A C 1
ATOM 803 O O . LEU A 1 102 ? -7.602 9.539 11.984 1 97.19 102 LEU A O 1
ATOM 807 N N . SER A 1 103 ? -8.797 10.883 10.664 1 97.88 103 SER A N 1
ATOM 808 C CA . SER A 1 103 ? -7.789 10.867 9.609 1 97.88 103 SER A CA 1
ATOM 809 C C . SER A 1 103 ? -6.473 11.469 10.094 1 97.88 103 SER A C 1
ATOM 811 O O . SER A 1 103 ? -5.398 10.984 9.742 1 97.88 103 SER A O 1
ATOM 813 N N . GLU A 1 104 ? -6.543 12.5 10.891 1 98.69 104 GLU A N 1
ATOM 814 C CA . GLU A 1 104 ? -5.34 13.109 11.453 1 98.69 104 GLU A CA 1
ATOM 815 C C . GLU A 1 104 ? -4.656 12.156 12.438 1 98.69 104 GLU A C 1
ATOM 817 O O . GLU A 1 104 ? -3.432 12.008 12.414 1 98.69 104 GLU A O 1
ATOM 822 N N . LYS A 1 105 ? -5.391 11.516 13.266 1 98.69 105 LYS A N 1
ATOM 823 C CA . LYS A 1 105 ? -4.84 10.578 14.242 1 98.69 105 LYS A CA 1
ATOM 824 C C . LYS A 1 105 ? -4.164 9.406 13.547 1 98.69 105 LYS A C 1
ATOM 826 O O . LYS A 1 105 ? -3.111 8.938 13.992 1 98.69 105 LYS A O 1
ATOM 831 N N . ARG A 1 106 ? -4.754 8.922 12.516 1 98.25 106 ARG A 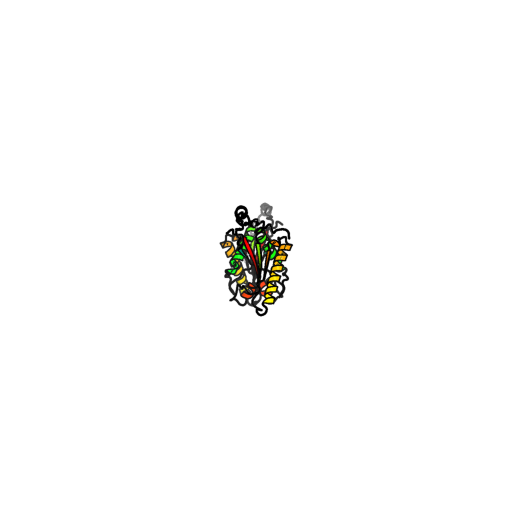N 1
ATOM 832 C CA . ARG A 1 106 ? -4.176 7.809 11.773 1 98.25 106 ARG A CA 1
ATOM 833 C C . ARG A 1 106 ? -2.887 8.227 11.07 1 98.25 106 ARG A C 1
ATOM 835 O O . ARG A 1 106 ? -1.897 7.492 11.094 1 98.25 106 ARG A O 1
ATOM 842 N N . ALA A 1 107 ? -2.908 9.422 10.523 1 98.81 107 ALA A N 1
ATOM 843 C CA . ALA A 1 107 ? -1.678 9.961 9.953 1 98.81 107 ALA A CA 1
ATOM 844 C C . ALA A 1 107 ? -0.599 10.117 11.023 1 98.81 107 ALA A C 1
ATOM 846 O O . ALA A 1 107 ? 0.566 9.781 10.789 1 98.81 107 ALA A O 1
ATOM 847 N N . LYS A 1 108 ? -0.991 10.609 12.141 1 98.88 108 LYS A N 1
ATOM 848 C CA . LYS A 1 108 ? -0.047 10.797 13.234 1 98.88 108 LYS A CA 1
ATOM 849 C C . LYS A 1 108 ? 0.522 9.461 13.711 1 98.88 108 LYS A C 1
ATOM 851 O O . LYS A 1 108 ? 1.706 9.367 14.039 1 98.88 108 LYS A O 1
ATOM 856 N N . ALA A 1 109 ? -0.314 8.469 13.766 1 98.81 109 ALA A N 1
ATOM 857 C CA . ALA A 1 109 ? 0.155 7.141 14.148 1 98.81 109 ALA A CA 1
ATOM 858 C C . ALA A 1 109 ? 1.262 6.656 13.219 1 98.81 109 ALA A C 1
ATOM 860 O O . ALA A 1 109 ? 2.254 6.082 13.672 1 98.81 109 ALA A O 1
ATOM 861 N N . VAL A 1 110 ? 1.104 6.883 11.953 1 98.81 110 VAL A N 1
ATOM 862 C CA . VAL A 1 110 ? 2.111 6.508 10.961 1 98.81 110 VAL A CA 1
ATOM 863 C C . VAL A 1 110 ? 3.387 7.312 11.195 1 98.81 110 VAL A C 1
ATOM 865 O O . VAL A 1 110 ? 4.484 6.75 11.234 1 98.81 110 VAL A O 1
ATOM 868 N N . ALA A 1 111 ? 3.246 8.625 11.398 1 98.81 111 ALA A N 1
ATOM 869 C CA . ALA A 1 111 ? 4.398 9.477 11.664 1 98.81 111 ALA A CA 1
ATOM 870 C C . ALA A 1 111 ? 5.145 9.023 12.922 1 98.81 111 ALA A C 1
ATOM 872 O O . ALA A 1 111 ? 6.375 8.953 12.922 1 98.81 111 ALA A O 1
ATOM 873 N N . ASP A 1 112 ? 4.418 8.711 13.922 1 98.81 112 ASP A N 1
ATOM 874 C CA . ASP A 1 112 ? 5.02 8.273 15.172 1 98.81 112 ASP A CA 1
ATOM 875 C C . ASP A 1 112 ? 5.816 6.988 14.984 1 98.81 112 ASP A C 1
ATOM 877 O O . ASP A 1 112 ? 6.879 6.816 15.586 1 98.81 112 ASP A O 1
ATOM 881 N N . TYR A 1 113 ? 5.234 6.133 14.172 1 98.69 113 TYR A N 1
ATOM 882 C CA . TYR A 1 113 ? 5.965 4.906 13.883 1 98.69 113 TYR A CA 1
ATOM 883 C C . TYR A 1 113 ? 7.312 5.215 13.242 1 98.69 113 TYR A C 1
ATOM 885 O O . TYR A 1 113 ? 8.336 4.645 13.625 1 98.69 113 TYR A O 1
ATOM 893 N N . LEU A 1 114 ? 7.363 6.062 12.289 1 98.5 114 LEU A N 1
ATOM 894 C CA . LEU A 1 114 ? 8.586 6.426 11.578 1 98.5 114 LEU A CA 1
ATOM 895 C C . LEU A 1 114 ? 9.586 7.082 12.531 1 98.5 114 LEU A C 1
ATOM 897 O O . LEU A 1 114 ? 10.781 6.793 12.477 1 98.5 114 LEU A O 1
ATOM 901 N N . VAL A 1 115 ? 9.078 7.934 13.398 1 98.62 115 VAL A N 1
ATOM 902 C CA . VAL A 1 115 ? 9.938 8.617 14.367 1 98.62 115 VAL A CA 1
ATOM 903 C C . VAL A 1 115 ? 10.523 7.602 15.344 1 98.62 115 VAL A C 1
ATOM 905 O O . VAL A 1 115 ? 11.719 7.66 15.664 1 98.62 115 VAL A O 1
ATOM 908 N N . LYS A 1 116 ? 9.742 6.676 15.789 1 98.31 116 LYS A N 1
ATOM 909 C CA . LYS A 1 116 ? 10.211 5.633 16.703 1 98.31 116 LYS A CA 1
ATOM 910 C C . LYS A 1 116 ? 11.32 4.805 16.062 1 98.31 116 LYS A C 1
ATOM 912 O O . LYS A 1 116 ? 12.227 4.328 16.75 1 98.31 116 LYS A O 1
ATOM 917 N N . LYS A 1 117 ? 11.258 4.688 14.828 1 97.38 117 LYS A N 1
ATOM 918 C CA . LYS A 1 117 ? 12.266 3.918 14.102 1 97.38 117 LYS A CA 1
ATOM 919 C C . LYS A 1 117 ? 13.523 4.75 13.859 1 97.38 117 LYS A C 1
ATOM 921 O O . LYS A 1 117 ? 14.539 4.23 13.391 1 97.38 117 LYS A O 1
ATOM 926 N N . GLY A 1 118 ? 13.422 6.094 14.047 1 97.25 118 GLY A N 1
ATOM 927 C CA . GLY A 1 118 ? 14.633 6.898 13.992 1 97.25 118 GLY A CA 1
ATOM 928 C C . GLY A 1 118 ? 14.523 8.094 13.062 1 97.25 118 GLY A C 1
ATOM 929 O O . GLY A 1 118 ? 15.492 8.82 12.852 1 97.25 118 GLY A O 1
ATOM 930 N N . MET A 1 119 ? 13.336 8.305 12.562 1 97.88 119 MET A N 1
ATOM 931 C CA . MET A 1 119 ? 13.164 9.422 11.648 1 97.88 119 MET A CA 1
ATOM 932 C C . MET A 1 119 ? 13.031 10.734 12.414 1 97.88 119 MET A C 1
ATOM 934 O O . MET A 1 119 ? 12.391 10.781 13.469 1 97.88 119 MET A O 1
ATOM 938 N N . ASP A 1 120 ? 13.633 11.797 11.875 1 97.56 120 ASP A N 1
ATOM 939 C CA . ASP A 1 120 ? 13.531 13.125 12.469 1 97.56 120 ASP A CA 1
ATOM 940 C C . ASP A 1 120 ? 12.102 13.664 12.383 1 97.56 120 ASP A C 1
ATOM 942 O O . ASP A 1 120 ? 11.578 13.859 11.281 1 97.56 120 ASP A O 1
ATOM 946 N N . ALA A 1 121 ? 11.5 13.969 13.461 1 97.62 121 ALA A N 1
ATOM 947 C CA . ALA A 1 121 ? 10.117 14.43 13.531 1 97.62 121 ALA A CA 1
ATOM 948 C C . ALA A 1 121 ? 9.945 15.758 12.797 1 97.62 121 ALA A C 1
ATOM 950 O O . ALA A 1 121 ? 8.867 16.047 12.273 1 97.62 121 ALA A O 1
ATOM 951 N N . GLN A 1 122 ? 10.977 16.484 12.695 1 96.5 122 GLN A N 1
ATOM 952 C CA . GLN A 1 122 ? 10.898 17.812 12.125 1 96.5 122 GLN A CA 1
ATOM 953 C C . GLN A 1 122 ? 10.641 17.75 10.617 1 96.5 122 GLN A C 1
ATOM 955 O O . GLN A 1 122 ? 10.172 18.734 10.023 1 96.5 122 GLN A O 1
ATOM 960 N N . ARG A 1 123 ? 10.961 16.641 10.055 1 95 123 ARG A N 1
ATOM 961 C CA . ARG A 1 123 ? 10.773 16.516 8.609 1 95 123 ARG A CA 1
ATOM 962 C C . ARG A 1 123 ? 9.344 16.141 8.273 1 95 123 ARG A C 1
ATOM 964 O O . ARG A 1 123 ? 8.93 16.219 7.109 1 95 123 ARG A O 1
ATOM 971 N N . LEU A 1 124 ? 8.594 15.695 9.297 1 98.19 124 LEU A N 1
ATOM 972 C CA . LEU A 1 124 ? 7.27 15.141 9.047 1 98.19 124 LEU A CA 1
ATOM 973 C C . LEU A 1 124 ? 6.18 16.156 9.344 1 98.19 124 LEU A C 1
ATOM 975 O O . LEU A 1 124 ? 6.219 16.828 10.383 1 98.19 124 LEU A O 1
ATOM 979 N N . VAL A 1 125 ? 5.277 16.344 8.453 1 98.31 125 VAL A N 1
ATOM 980 C CA . VAL A 1 125 ? 4.066 17.125 8.648 1 98.31 125 VAL A CA 1
ATOM 981 C C . VAL A 1 125 ? 2.84 16.219 8.586 1 98.31 125 VAL A C 1
ATOM 983 O O . VAL A 1 125 ? 2.672 15.461 7.633 1 98.31 125 VAL A O 1
ATOM 986 N N . VAL A 1 126 ? 2.027 16.281 9.602 1 98.75 126 VAL A N 1
ATOM 987 C CA . VAL A 1 126 ? 0.841 15.438 9.703 1 98.75 126 VAL A CA 1
ATOM 988 C C . VAL A 1 126 ? -0.4 16.25 9.328 1 98.75 126 VAL A C 1
ATOM 990 O O . VAL A 1 126 ? -0.602 17.344 9.836 1 98.75 126 VAL A O 1
ATOM 993 N N . LYS A 1 127 ? -1.195 15.688 8.438 1 98.62 127 LYS A N 1
ATOM 994 C CA . LYS A 1 127 ? -2.453 16.328 8.055 1 98.62 127 LYS A CA 1
ATOM 995 C C . LYS A 1 127 ? -3.578 15.297 7.949 1 98.62 127 LYS A C 1
ATOM 997 O O . LYS A 1 127 ? -3.369 14.188 7.453 1 98.62 127 LYS A O 1
ATOM 1002 N N . GLY A 1 128 ? -4.699 15.648 8.422 1 98.5 128 GLY A N 1
ATOM 1003 C CA . GLY A 1 128 ? -5.938 14.906 8.211 1 98.5 128 GLY A CA 1
ATOM 1004 C C . GLY A 1 128 ? -6.887 15.602 7.25 1 98.5 128 GLY A C 1
ATOM 1005 O O . GLY A 1 128 ? -7.156 16.797 7.391 1 98.5 128 GLY A O 1
ATOM 1006 N N . TYR A 1 129 ? -7.426 14.844 6.32 1 97.5 129 TYR A N 1
ATOM 1007 C CA . TYR A 1 129 ? -8.289 15.477 5.324 1 97.5 129 TYR A CA 1
ATOM 1008 C C . TYR A 1 129 ? -9.711 14.93 5.406 1 97.5 129 TYR A C 1
ATOM 1010 O O . TYR A 1 129 ? -10.602 15.383 4.684 1 97.5 129 TYR A O 1
ATOM 1018 N N . GLY A 1 130 ? -9.883 14.016 6.332 1 96.19 130 GLY A N 1
ATOM 1019 C CA . GLY A 1 130 ? -11.188 13.375 6.336 1 96.19 130 GLY A CA 1
ATOM 1020 C C . GLY A 1 130 ? -11.57 12.789 4.988 1 96.19 130 GLY A C 1
ATOM 1021 O O . GLY A 1 130 ? -10.781 12.07 4.371 1 96.19 130 GLY A O 1
ATOM 1022 N N . PHE A 1 131 ? -12.781 13.016 4.598 1 92.88 131 PHE A N 1
ATOM 1023 C CA . PHE A 1 131 ? -13.258 12.453 3.34 1 92.88 131 PHE A CA 1
ATOM 1024 C C . PHE A 1 131 ? -13.281 13.516 2.246 1 92.88 131 PHE A C 1
ATOM 1026 O O . PHE A 1 131 ? -13.922 13.328 1.21 1 92.88 131 PHE A O 1
ATOM 1033 N N . SER A 1 132 ? -12.531 14.594 2.334 1 93.56 132 SER A N 1
ATOM 1034 C CA . SER A 1 132 ? -12.633 15.758 1.455 1 93.56 132 SER A CA 1
ATOM 1035 C C . SER A 1 132 ? -11.875 15.531 0.149 1 93.56 132 SER A C 1
ATOM 1037 O O . SER A 1 132 ? -12.047 16.281 -0.811 1 93.56 132 SER A O 1
ATOM 1039 N N . GLN A 1 133 ? -11.031 14.562 -0.006 1 92.88 133 GLN A N 1
ATOM 1040 C CA . GLN A 1 133 ? -10.227 14.289 -1.191 1 92.88 133 GLN A CA 1
ATOM 1041 C C . GLN A 1 133 ? -10.352 12.828 -1.615 1 92.88 133 GLN A C 1
ATOM 1043 O O . GLN A 1 133 ? -9.375 12.078 -1.573 1 92.88 133 GLN A O 1
ATOM 1048 N N . PRO A 1 134 ? -11.508 12.406 -2.105 1 90.31 134 PRO A N 1
ATOM 1049 C CA . PRO A 1 134 ? -11.664 11.016 -2.553 1 90.31 134 PRO A CA 1
ATOM 1050 C C . PRO A 1 134 ? -10.914 10.727 -3.85 1 90.31 134 PRO A C 1
ATOM 1052 O O . PRO A 1 134 ? -10.781 11.609 -4.703 1 90.31 134 PRO A O 1
ATOM 1055 N N . ILE A 1 135 ? -10.414 9.492 -4.016 1 85.62 135 ILE A N 1
ATOM 1056 C CA . ILE A 1 135 ? -9.703 9.141 -5.234 1 85.62 135 ILE A CA 1
ATOM 1057 C C . ILE A 1 135 ? -10.523 8.141 -6.047 1 85.62 135 ILE A C 1
ATOM 1059 O O . ILE A 1 135 ? -10.234 7.902 -7.223 1 85.62 135 ILE A O 1
ATOM 1063 N N . ALA A 1 136 ? -11.453 7.402 -5.438 1 78.38 136 ALA A N 1
ATOM 1064 C CA . ALA A 1 136 ? -12.289 6.43 -6.133 1 78.38 136 ALA A CA 1
ATOM 1065 C C . ALA A 1 136 ? -13.773 6.75 -5.945 1 78.38 136 ALA A C 1
ATOM 1067 O O . ALA A 1 136 ? -14.398 6.281 -4.988 1 78.38 136 ALA A O 1
ATOM 1068 N N . GLU A 1 137 ? -14.32 7.703 -6.527 1 70 137 GLU A N 1
ATOM 1069 C CA . GLU A 1 137 ? -15.695 8.156 -6.312 1 70 137 GLU A CA 1
ATOM 1070 C C . GLU A 1 137 ? -16.703 7.152 -6.867 1 70 137 GLU A C 1
ATOM 1072 O O . GLU A 1 137 ? -17.781 6.98 -6.309 1 70 137 GLU A O 1
ATOM 1077 N N . ASN A 1 138 ? -16.516 6.637 -7.953 1 58.91 138 ASN A N 1
ATOM 1078 C CA . ASN A 1 138 ? -17.578 5.969 -8.703 1 58.91 138 ASN A CA 1
ATOM 1079 C C . ASN A 1 138 ? -17.594 4.469 -8.422 1 58.91 138 ASN A C 1
ATOM 1081 O O . ASN A 1 138 ? -18.312 3.721 -9.094 1 58.91 138 ASN A O 1
ATOM 1085 N N . ASP A 1 139 ? -16.781 3.959 -7.551 1 58.94 139 ASP A N 1
ATOM 1086 C CA . ASP A 1 139 ? -16.844 2.51 -7.379 1 58.94 139 ASP A CA 1
ATOM 1087 C C . ASP A 1 139 ? -17.266 2.143 -5.953 1 58.94 139 ASP A C 1
ATOM 1089 O O . ASP A 1 139 ? -16.562 2.492 -4.996 1 58.94 139 ASP A O 1
ATOM 1093 N N . PRO A 1 140 ? -18.562 1.728 -5.777 1 56.12 140 PRO A N 1
ATOM 1094 C CA . PRO A 1 140 ? -19.125 1.52 -4.441 1 56.12 140 PRO A CA 1
ATOM 1095 C C . PRO A 1 140 ? -18.203 0.68 -3.547 1 56.12 140 PRO A C 1
ATOM 1097 O O . PRO A 1 140 ? -18.078 0.957 -2.352 1 56.12 140 PRO A O 1
ATOM 1100 N N . VAL A 1 141 ? -17.875 -0.457 -3.938 1 55.53 141 VAL A N 1
ATOM 1101 C CA . VAL A 1 141 ? -17.219 -1.342 -2.982 1 55.53 141 VAL A CA 1
ATOM 1102 C C . VAL A 1 141 ? -15.719 -1.035 -2.941 1 55.53 141 VAL A C 1
ATOM 1104 O O . VAL A 1 141 ? -15.164 -0.769 -1.874 1 55.53 141 VAL A O 1
ATOM 1107 N N . SER A 1 142 ? -15.203 -0.913 -4.117 1 61.19 142 SER A N 1
ATOM 1108 C CA . SER A 1 142 ? -13.75 -0.784 -4.195 1 61.19 142 SER A CA 1
ATOM 1109 C C . SER A 1 142 ? -13.305 0.652 -3.934 1 61.19 142 SER A C 1
ATOM 1111 O O . SER A 1 142 ? -12.18 0.89 -3.498 1 61.19 142 SER A O 1
ATOM 1113 N N . GLY A 1 143 ? -14.391 1.48 -3.854 1 70.31 143 GLY A N 1
ATOM 1114 C CA . GLY A 1 143 ? -14.055 2.889 -3.723 1 70.31 143 GLY A CA 1
ATOM 1115 C C . GLY A 1 143 ? -13.828 3.316 -2.285 1 70.31 143 GLY A C 1
ATOM 1116 O O . GLY A 1 143 ? -12.93 4.117 -2.008 1 70.31 143 GLY A O 1
ATOM 1117 N N . ASN A 1 144 ? -14.57 2.711 -1.387 1 73.81 144 ASN A N 1
ATOM 1118 C CA . ASN A 1 144 ? -14.406 3.076 0.017 1 73.81 144 ASN A CA 1
ATOM 1119 C C . ASN A 1 144 ? -13.047 2.641 0.557 1 73.81 144 ASN A C 1
ATOM 1121 O O . ASN A 1 144 ? -12.375 3.408 1.248 1 73.81 144 ASN A O 1
ATOM 1125 N N . ASP A 1 145 ? -12.695 1.537 0.156 1 76 145 ASP A N 1
ATOM 1126 C CA . ASP A 1 145 ? -11.406 1.021 0.599 1 76 145 ASP A CA 1
ATOM 1127 C C . ASP A 1 145 ? -10.258 1.861 0.046 1 76 145 ASP A C 1
ATOM 1129 O O . ASP A 1 145 ? -9.297 2.16 0.761 1 76 145 ASP A O 1
ATOM 1133 N N . ALA A 1 146 ? -10.469 2.223 -1.178 1 83.69 146 ALA A N 1
ATOM 1134 C CA . ALA A 1 146 ? -9.438 3.045 -1.808 1 83.69 146 ALA A CA 1
ATOM 1135 C C . ALA A 1 146 ? -9.328 4.402 -1.122 1 83.69 146 ALA A C 1
ATOM 1137 O O . ALA A 1 146 ? -8.242 4.98 -1.048 1 83.69 146 ALA A O 1
ATOM 1138 N N . ASN A 1 147 ? -10.445 4.875 -0.616 1 89.5 147 ASN A N 1
ATOM 1139 C CA . ASN A 1 147 ? -10.461 6.211 -0.031 1 89.5 147 ASN A CA 1
ATOM 1140 C C . ASN A 1 147 ? -9.914 6.207 1.393 1 89.5 147 ASN A C 1
ATOM 1142 O O . ASN A 1 147 ? -9.336 7.203 1.845 1 89.5 147 ASN A O 1
ATOM 1146 N N . ARG A 1 148 ? -10.109 5.117 2.115 1 89.06 148 ARG A N 1
ATOM 1147 C CA . ARG A 1 148 ? -9.484 4.969 3.426 1 89.06 148 ARG A CA 1
ATOM 1148 C C . ARG A 1 148 ? -7.992 4.695 3.291 1 89.06 148 ARG A C 1
ATOM 1150 O O . ARG A 1 148 ? -7.582 3.559 3.061 1 89.06 148 ARG A O 1
ATOM 1157 N N . ARG A 1 149 ? -7.211 5.875 3.447 1 92.62 149 ARG A N 1
ATOM 1158 C CA . ARG A 1 149 ? -5.805 5.719 3.094 1 92.62 149 ARG A CA 1
ATOM 1159 C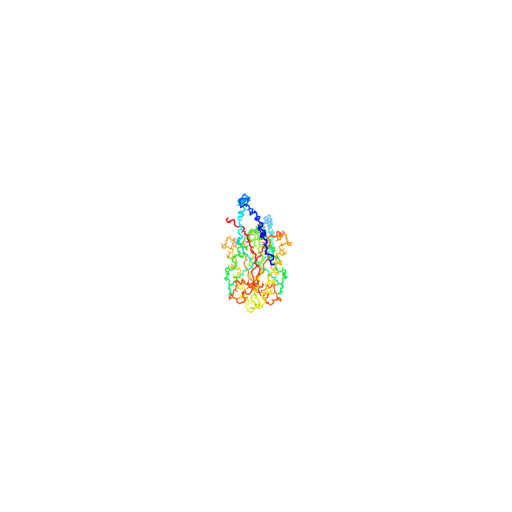 C . ARG A 1 149 ? -4.938 6.734 3.834 1 92.62 149 ARG A C 1
ATOM 1161 O O . ARG A 1 149 ? -5.434 7.77 4.285 1 92.62 149 ARG A O 1
ATOM 1168 N N . VAL A 1 1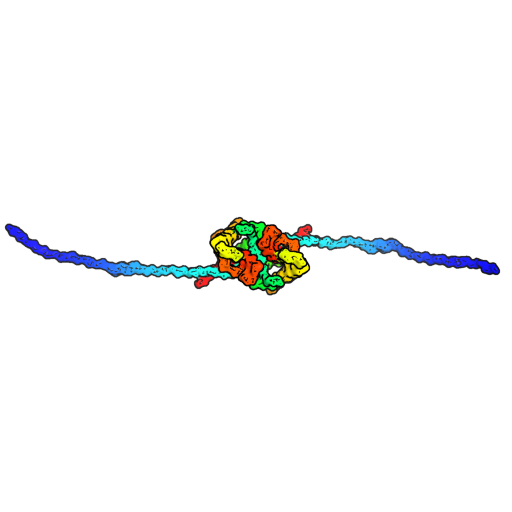50 ? -3.695 6.344 3.982 1 97.19 150 VAL A N 1
ATOM 1169 C CA . VAL A 1 150 ? -2.637 7.281 4.34 1 97.19 150 VAL A CA 1
ATOM 1170 C C . VAL A 1 150 ? -1.708 7.488 3.145 1 97.19 150 VAL A C 1
ATOM 1172 O O . VAL A 1 150 ? -1.282 6.523 2.504 1 97.19 150 VAL A O 1
ATOM 1175 N N . GLU A 1 151 ? -1.464 8.742 2.801 1 97.69 151 GLU A N 1
ATOM 1176 C CA . GLU A 1 151 ? -0.527 9.094 1.738 1 97.69 151 GLU A CA 1
ATOM 1177 C C . GLU A 1 151 ? 0.781 9.633 2.311 1 97.69 151 GLU A C 1
ATOM 1179 O O . GLU A 1 151 ? 0.777 10.352 3.311 1 97.69 151 GLU A O 1
ATOM 1184 N N . VAL A 1 152 ? 1.882 9.258 1.689 1 98.31 152 VAL A N 1
ATOM 1185 C CA . VAL A 1 152 ? 3.211 9.789 1.978 1 98.31 152 VAL A CA 1
ATOM 1186 C C . VAL A 1 152 ? 3.686 10.656 0.812 1 98.31 152 VAL A C 1
ATOM 1188 O O . VAL A 1 152 ? 3.842 10.164 -0.309 1 98.31 152 VAL A O 1
ATOM 1191 N N . ILE A 1 153 ? 3.916 11.984 1.086 1 97.56 153 ILE A N 1
ATOM 1192 C CA . ILE A 1 153 ? 4.16 12.953 0.025 1 97.56 153 ILE A CA 1
ATOM 1193 C C . ILE A 1 153 ? 5.492 13.656 0.264 1 97.56 153 ILE A C 1
ATOM 1195 O O . ILE A 1 153 ? 5.719 14.227 1.334 1 97.56 153 ILE A O 1
ATOM 1199 N N . ARG A 1 154 ? 6.316 13.578 -0.702 1 96.56 154 ARG A N 1
ATOM 1200 C CA . ARG A 1 154 ? 7.625 14.219 -0.648 1 96.56 154 ARG A CA 1
ATOM 1201 C C . ARG A 1 154 ? 7.562 15.648 -1.181 1 96.56 154 ARG A C 1
ATOM 1203 O O . ARG A 1 154 ? 7.035 15.883 -2.271 1 96.56 154 ARG A O 1
ATOM 1210 N N . PHE A 1 155 ? 8.078 16.562 -0.409 1 95.38 155 PHE A N 1
ATOM 1211 C CA . PHE A 1 155 ? 8.188 17.938 -0.85 1 95.38 155 PHE A CA 1
ATOM 1212 C C . PHE A 1 155 ? 9.648 18.344 -1.009 1 95.38 155 PHE A C 1
ATOM 1214 O O . PHE A 1 155 ? 10.484 18 -0.175 1 95.38 155 PHE A O 1
ATOM 1221 N N . GLN A 1 156 ? 9.922 18.984 -2.082 1 91.38 156 GLN A N 1
ATOM 1222 C CA . GLN A 1 156 ? 11.258 19.516 -2.332 1 91.38 156 GLN A CA 1
ATOM 1223 C C . GLN A 1 156 ? 11.203 21.016 -2.617 1 91.38 156 GLN A C 1
ATOM 1225 O O . GLN A 1 156 ? 10.203 21.516 -3.127 1 91.38 156 GLN A O 1
ATOM 1230 N N . SER A 1 157 ? 12.32 21.672 -2.053 1 85.31 157 SER A N 1
ATOM 1231 C CA . SER A 1 157 ? 12.445 23.094 -2.299 1 85.31 157 SER A CA 1
ATOM 1232 C C . SER A 1 157 ? 12.906 23.375 -3.727 1 85.31 157 SER A C 1
ATOM 1234 O O . SER A 1 157 ? 13.797 22.688 -4.242 1 85.31 157 SER A O 1
ATOM 1236 N N . VAL A 1 158 ? 11.984 23.922 -4.473 1 73 158 VAL A N 1
ATOM 1237 C CA . VAL A 1 158 ? 12.391 24.328 -5.82 1 73 158 VAL A CA 1
ATOM 1238 C C . VAL A 1 158 ? 12.75 25.797 -5.836 1 73 158 VAL A C 1
ATOM 1240 O O . VAL A 1 158 ? 12.125 26.609 -5.145 1 73 158 VAL A O 1
ATOM 1243 N N . ALA A 1 159 ? 14.07 26.031 -5.945 1 62.72 159 ALA A N 1
ATOM 1244 C CA . ALA A 1 159 ? 14.516 27.406 -6.098 1 62.72 159 ALA A CA 1
ATOM 1245 C C . ALA A 1 159 ? 13.68 28.156 -7.137 1 62.72 159 ALA A C 1
ATOM 1247 O O . ALA A 1 159 ? 13.328 27.578 -8.18 1 62.72 159 ALA A O 1
ATOM 1248 N N . GLN A 1 160 ? 12.852 29.219 -6.805 1 51.91 160 GLN A N 1
ATOM 1249 C CA . GLN A 1 160 ? 12.344 30.125 -7.836 1 51.91 160 GLN A CA 1
ATOM 1250 C C . GLN A 1 160 ? 13.469 30.984 -8.398 1 51.91 160 GLN A C 1
ATOM 1252 O O . GLN A 1 160 ? 14.383 31.375 -7.672 1 51.91 160 GLN A O 1
ATOM 1257 N N . MET B 1 1 ? 3.25 -106.75 -34.438 1 31.09 1 MET B N 1
ATOM 1258 C CA . MET B 1 1 ? 3.326 -106.125 -33.094 1 31.09 1 MET B CA 1
ATOM 1259 C C . MET B 1 1 ? 4.703 -105.562 -32.844 1 31.09 1 MET B C 1
ATOM 1261 O O . MET B 1 1 ? 5.531 -106.125 -32.156 1 31.09 1 MET B O 1
ATOM 1265 N N . ASP B 1 2 ? 5.211 -104.688 -33.906 1 31.62 2 ASP B N 1
ATOM 1266 C CA . ASP B 1 2 ? 6.551 -104.125 -34.062 1 31.62 2 ASP B CA 1
ATOM 1267 C C . ASP B 1 2 ? 6.863 -103.125 -32.969 1 31.62 2 ASP B C 1
ATOM 1269 O O . ASP B 1 2 ? 6.305 -102 -32.938 1 31.62 2 ASP B O 1
ATOM 1273 N N . ARG B 1 3 ? 7.418 -103.438 -31.859 1 31.25 3 ARG B N 1
ATOM 1274 C CA . ARG B 1 3 ? 7.633 -102.812 -30.562 1 31.25 3 ARG B CA 1
ATOM 1275 C C . ARG B 1 3 ? 8.695 -101.688 -30.656 1 31.25 3 ARG B C 1
ATOM 1277 O O . ARG B 1 3 ? 8.711 -100.812 -29.844 1 31.25 3 ARG B O 1
ATOM 1284 N N . GLU B 1 4 ? 9.789 -101.875 -31.406 1 29.64 4 GLU B N 1
ATOM 1285 C CA . GLU B 1 4 ? 10.992 -101.625 -30.609 1 29.64 4 GLU B CA 1
ATOM 1286 C C . GLU B 1 4 ? 11.117 -100.125 -30.266 1 29.64 4 GLU B C 1
ATOM 1288 O O . GLU B 1 4 ? 11.312 -99.812 -29.109 1 29.64 4 GLU B O 1
ATOM 1293 N N . ASN B 1 5 ? 11.992 -99.25 -30.969 1 32.31 5 ASN B N 1
ATOM 1294 C CA . ASN B 1 5 ? 13.219 -98.625 -30.484 1 32.31 5 ASN B CA 1
ATOM 1295 C C . ASN B 1 5 ? 12.93 -97.25 -29.828 1 32.31 5 ASN B C 1
ATOM 1297 O O . ASN B 1 5 ? 11.945 -96.562 -30.156 1 32.31 5 ASN B O 1
ATOM 1301 N N . VAL B 1 6 ? 13.945 -96.625 -28.938 1 35.94 6 VAL B N 1
ATOM 1302 C CA . VAL B 1 6 ? 14.445 -95.938 -27.75 1 35.94 6 VAL B CA 1
ATOM 1303 C C . VAL B 1 6 ? 14.516 -94.438 -28 1 35.94 6 VAL B C 1
ATOM 1305 O O . VAL B 1 6 ? 14.648 -93.625 -27.047 1 35.94 6 VAL B O 1
ATOM 1308 N N . CYS B 1 7 ? 14.742 -93.688 -29.203 1 39.72 7 CYS B N 1
ATOM 1309 C CA . CYS B 1 7 ? 15.75 -92.625 -29.094 1 39.72 7 CYS B CA 1
ATOM 1310 C C . CYS B 1 7 ? 15.18 -91.438 -28.375 1 39.72 7 CYS B C 1
ATOM 1312 O O . CYS B 1 7 ? 14.328 -90.75 -28.922 1 39.72 7 CYS B O 1
ATOM 1314 N N . LYS B 1 8 ? 15.219 -91.312 -27.016 1 39.59 8 LYS B N 1
ATOM 1315 C CA . LYS B 1 8 ? 14.836 -90.125 -26.25 1 39.59 8 LYS B CA 1
ATOM 1316 C C . LYS B 1 8 ? 15.789 -89 -26.516 1 39.59 8 LYS B C 1
ATOM 1318 O O . LYS B 1 8 ? 16.953 -89 -26.125 1 39.59 8 LYS B O 1
ATOM 1323 N N . ALA B 1 9 ? 15.812 -88.25 -27.641 1 42.22 9 ALA B N 1
ATOM 1324 C CA . ALA B 1 9 ? 16.719 -87.125 -27.812 1 42.22 9 ALA B CA 1
ATOM 1325 C C . ALA B 1 9 ? 16.641 -86.188 -26.609 1 42.22 9 ALA B C 1
ATOM 1327 O O . ALA B 1 9 ? 15.555 -85.75 -26.188 1 42.22 9 ALA B O 1
ATOM 1328 N N . VAL B 1 10 ? 17.797 -86.062 -25.734 1 38.94 10 VAL B N 1
ATOM 1329 C CA . VAL B 1 10 ? 18.188 -85.25 -24.562 1 38.94 10 VAL B CA 1
ATOM 1330 C C . VAL B 1 10 ? 18.109 -83.812 -24.875 1 38.94 10 VAL B C 1
ATOM 1332 O O . VAL B 1 10 ? 18.344 -83.375 -26 1 38.94 10 VAL B O 1
ATOM 1335 N N . ALA B 1 11 ? 17.438 -83 -23.984 1 46.19 11 ALA B N 1
ATOM 1336 C CA . ALA B 1 11 ? 17.109 -81.562 -23.938 1 46.19 11 ALA B CA 1
ATOM 1337 C C . ALA B 1 11 ? 18.359 -80.688 -24.031 1 46.19 11 ALA B C 1
ATOM 1339 O O . ALA B 1 11 ? 19.391 -81 -23.438 1 46.19 11 ALA B O 1
ATOM 1340 N N . PRO B 1 12 ? 18.594 -79.812 -25.016 1 37.94 12 PRO B N 1
ATOM 1341 C CA . PRO B 1 12 ? 19.781 -78.938 -25.172 1 37.94 12 PRO B CA 1
ATOM 1342 C C . PRO B 1 12 ? 20.125 -78.188 -23.891 1 37.94 12 PRO B C 1
ATOM 1344 O O . PRO B 1 12 ? 19.25 -77.562 -23.297 1 37.94 12 PRO B O 1
ATOM 1347 N N . THR B 1 13 ? 21.125 -78.438 -23.062 1 43.19 13 THR B N 1
ATOM 1348 C CA . THR B 1 13 ? 21.609 -77.812 -21.828 1 43.19 13 THR B CA 1
ATOM 1349 C C . THR B 1 13 ? 22.062 -76.375 -22.062 1 43.19 13 THR B C 1
ATOM 1351 O O . THR B 1 13 ? 23.234 -76.125 -22.281 1 43.19 13 THR B O 1
ATOM 1354 N N . GLN B 1 14 ? 21.547 -75.562 -22.938 1 40.75 14 GLN B N 1
ATOM 1355 C CA . GLN B 1 14 ? 22.422 -74.375 -23.125 1 40.75 14 GLN B CA 1
ATOM 1356 C C . GLN B 1 14 ? 22.797 -73.75 -21.781 1 40.75 14 GLN B C 1
ATOM 1358 O O . GLN B 1 14 ? 22.062 -73.875 -20.797 1 40.75 14 GLN B O 1
ATOM 1363 N N . VAL B 1 15 ? 24 -73 -21.625 1 46.09 15 VAL B N 1
ATOM 1364 C CA . VAL B 1 15 ? 25.094 -72.375 -20.875 1 46.09 15 VAL B CA 1
ATOM 1365 C C . VAL B 1 15 ? 24.594 -71.125 -20.172 1 46.09 15 VAL B C 1
ATOM 1367 O O . VAL B 1 15 ? 24.141 -70.188 -20.812 1 46.09 15 VAL B O 1
ATOM 1370 N N . VAL B 1 16 ? 24.141 -71.188 -18.875 1 48.44 16 VAL B N 1
ATOM 1371 C CA . VAL B 1 16 ? 23.781 -70.062 -18.016 1 48.44 16 VAL B CA 1
ATOM 1372 C C . VAL B 1 16 ? 24.953 -69.062 -17.938 1 48.44 16 VAL B C 1
ATOM 1374 O O . VAL B 1 16 ? 26.078 -69.5 -17.672 1 48.44 16 VAL B O 1
ATOM 1377 N N . PRO B 1 17 ? 24.875 -68 -18.688 1 44.12 17 PRO B N 1
ATOM 1378 C CA . PRO B 1 17 ? 25.984 -67.062 -18.688 1 44.12 17 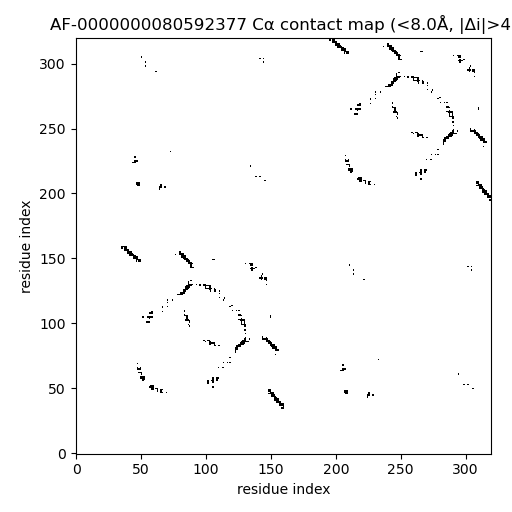PRO B CA 1
ATOM 1379 C C . PRO B 1 17 ? 26.547 -66.812 -17.281 1 44.12 17 PRO B C 1
ATOM 1381 O O . PRO B 1 17 ? 25.812 -66.875 -16.297 1 44.12 17 PRO B O 1
ATOM 1384 N N . ASP B 1 18 ? 27.797 -66.938 -17.078 1 44.06 18 ASP B N 1
ATOM 1385 C CA . ASP B 1 18 ? 28.609 -66.875 -15.859 1 44.06 18 ASP B CA 1
ATOM 1386 C C . ASP B 1 18 ? 28.344 -65.562 -15.086 1 44.06 18 ASP B C 1
ATOM 1388 O O . ASP B 1 18 ? 28.422 -64.5 -15.641 1 44.06 18 ASP B O 1
ATOM 1392 N N . LYS B 1 19 ? 27.688 -65.625 -13.953 1 48.56 19 LYS B N 1
ATOM 1393 C CA . LYS B 1 19 ? 27.344 -64.625 -12.961 1 48.56 19 LYS B CA 1
ATOM 1394 C C . LYS B 1 19 ? 28.516 -63.688 -12.719 1 48.56 19 LYS B C 1
ATOM 1396 O O . LYS B 1 19 ? 28.312 -62.5 -12.391 1 48.56 19 LYS B O 1
ATOM 1401 N N . ALA B 1 20 ? 29.75 -64.188 -12.859 1 52.75 20 ALA B N 1
ATOM 1402 C CA . ALA B 1 20 ? 30.938 -63.375 -12.531 1 52.75 20 ALA B CA 1
ATOM 1403 C C . ALA B 1 20 ? 31.094 -62.219 -13.492 1 52.75 20 ALA B C 1
ATOM 1405 O O . ALA B 1 20 ? 31.531 -61.125 -13.094 1 52.75 20 ALA B O 1
ATOM 1406 N N . ALA B 1 21 ? 30.797 -62.344 -14.75 1 51.94 21 ALA B N 1
ATOM 1407 C CA . ALA B 1 21 ? 30.891 -61.25 -15.734 1 51.94 21 ALA B CA 1
ATOM 1408 C C . ALA B 1 21 ? 29.891 -60.156 -15.422 1 51.94 21 ALA B C 1
ATOM 1410 O O . ALA B 1 21 ? 30.109 -59 -15.766 1 51.94 21 ALA B O 1
ATOM 1411 N N . LEU B 1 22 ? 28.688 -60.5 -14.727 1 46.25 22 LEU B N 1
ATOM 1412 C CA . LEU B 1 22 ? 27.719 -59.5 -14.289 1 46.25 22 LEU B CA 1
ATOM 1413 C C . LEU B 1 22 ? 28.312 -58.625 -13.203 1 46.25 22 LEU B C 1
ATOM 1415 O O . LEU B 1 22 ? 28.016 -57.406 -13.141 1 46.25 22 LEU B O 1
ATOM 1419 N N . LEU B 1 23 ? 29.125 -59.156 -12.305 1 44.62 23 LEU B N 1
ATOM 1420 C CA . LEU B 1 23 ? 29.609 -58.406 -11.164 1 44.62 23 LEU B CA 1
ATOM 1421 C C . LEU B 1 23 ? 30.719 -57.438 -11.586 1 44.62 23 LEU B C 1
ATOM 1423 O O . LEU B 1 23 ? 30.969 -56.438 -10.898 1 44.62 23 LEU B O 1
ATOM 1427 N N . ALA B 1 24 ? 31.656 -57.781 -12.539 1 47.88 24 ALA B N 1
ATOM 1428 C CA . ALA B 1 24 ? 32.875 -57 -12.828 1 47.88 24 ALA B CA 1
ATOM 1429 C C . ALA B 1 24 ? 32.5 -55.625 -13.359 1 47.88 24 ALA B C 1
ATOM 1431 O O . ALA B 1 24 ? 33.219 -54.656 -13.117 1 47.88 24 ALA B O 1
ATOM 1432 N N . ASN B 1 25 ? 31.5 -55.531 -14.312 1 44.12 25 ASN B N 1
ATOM 1433 C CA . ASN B 1 25 ? 31.312 -54.156 -14.812 1 44.12 25 ASN B CA 1
ATOM 1434 C C . ASN B 1 25 ? 30.469 -53.344 -13.852 1 44.12 25 ASN B C 1
ATOM 1436 O O . ASN B 1 25 ? 29.938 -52.281 -14.234 1 44.12 25 ASN B O 1
ATOM 1440 N N . ALA B 1 26 ? 30.047 -53.844 -12.656 1 41.06 26 ALA B N 1
ATOM 1441 C CA . ALA B 1 26 ? 29.516 -52.938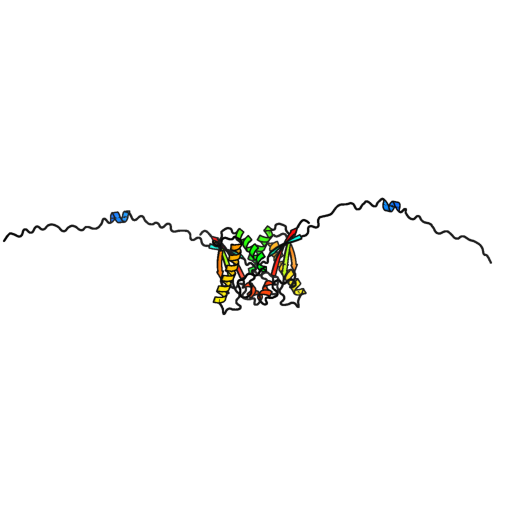 -11.664 1 41.06 26 ALA B CA 1
ATOM 1442 C C . ALA B 1 26 ? 30.516 -51.812 -11.328 1 41.06 26 ALA B C 1
ATOM 1444 O O . ALA B 1 26 ? 31.469 -52.031 -10.578 1 41.06 26 ALA B O 1
ATOM 1445 N N . LYS B 1 27 ? 30.812 -50.969 -12.305 1 44.19 27 LYS B N 1
ATOM 1446 C CA . LYS B 1 27 ? 31.516 -49.75 -11.82 1 44.19 27 LYS B CA 1
ATOM 1447 C C . LYS B 1 27 ? 30.875 -49.25 -10.531 1 44.19 27 LYS B C 1
ATOM 1449 O O . LYS B 1 27 ? 29.641 -49.125 -10.453 1 44.19 27 LYS B O 1
ATOM 1454 N N . PRO B 1 28 ? 31.469 -49.156 -9.391 1 39.09 28 PRO B N 1
ATOM 1455 C CA . PRO B 1 28 ? 30.859 -48.5 -8.234 1 39.09 28 PRO B CA 1
ATOM 1456 C C . PRO B 1 28 ? 30.172 -47.188 -8.602 1 39.09 28 PRO B C 1
ATOM 1458 O O . PRO B 1 28 ? 30.625 -46.5 -9.523 1 39.09 28 PRO B O 1
ATOM 1461 N N . TRP B 1 29 ? 28.844 -46.969 -8.25 1 41.34 29 TRP B N 1
ATOM 1462 C CA . TRP B 1 29 ? 28.062 -45.719 -8.141 1 41.34 29 TRP B CA 1
ATOM 1463 C C . TRP B 1 29 ? 28.891 -44.625 -7.465 1 41.34 29 TRP B C 1
ATOM 1465 O O . TRP B 1 29 ? 28.781 -44.438 -6.25 1 41.34 29 TRP B O 1
ATOM 1475 N N . GLU B 1 30 ? 30.219 -44.531 -7.562 1 36.91 30 GLU B N 1
ATOM 1476 C CA . GLU B 1 30 ? 30.688 -43.531 -6.633 1 36.91 30 GLU B CA 1
ATOM 1477 C C . GLU B 1 30 ? 29.953 -42.188 -6.836 1 36.91 30 GLU B C 1
ATOM 1479 O O . GLU B 1 30 ? 29.938 -41.344 -5.949 1 36.91 30 GLU B O 1
ATOM 1484 N N . GLY B 1 31 ? 29.75 -41.75 -7.996 1 37.22 31 GLY B N 1
ATOM 1485 C CA . GLY B 1 31 ? 30.188 -40.375 -8.133 1 37.22 31 GLY B CA 1
ATOM 1486 C C . GLY B 1 31 ? 29.453 -39.406 -7.219 1 37.22 31 GLY B C 1
ATOM 1487 O O . GLY B 1 31 ? 28.5 -39.812 -6.531 1 37.22 31 GLY B O 1
ATOM 1488 N N . GLU B 1 32 ? 29.234 -38.125 -7.672 1 41.06 32 GLU B N 1
ATOM 1489 C CA . GLU B 1 32 ? 29.453 -36.688 -7.391 1 41.06 32 GLU B CA 1
ATOM 1490 C C . GLU B 1 32 ? 28.344 -36.125 -6.52 1 41.06 32 GLU B C 1
ATOM 1492 O O . GLU B 1 32 ? 28.609 -35.438 -5.531 1 41.06 32 GLU B O 1
ATOM 1497 N N . ALA B 1 33 ? 27.062 -35.781 -7.102 1 40.94 33 ALA B N 1
ATOM 1498 C CA . ALA B 1 33 ? 26.594 -34.406 -7.117 1 40.94 33 ALA B CA 1
ATOM 1499 C C . ALA B 1 33 ? 25.766 -34.094 -5.871 1 40.94 33 ALA B C 1
ATOM 1501 O O . ALA B 1 33 ? 24.609 -34.531 -5.758 1 40.94 33 ALA B O 1
ATOM 1502 N N . PHE B 1 34 ? 26.125 -34.312 -4.691 1 42.25 34 PHE B N 1
ATOM 1503 C CA . PHE B 1 34 ? 25.438 -33.688 -3.562 1 42.25 34 PHE B CA 1
ATOM 1504 C C . PHE B 1 34 ? 25.156 -32.219 -3.834 1 42.25 34 PHE B C 1
ATOM 1506 O O . PHE B 1 34 ? 26.047 -31.375 -3.676 1 42.25 34 PHE B O 1
ATOM 1513 N N . LYS B 1 35 ? 24.656 -31.719 -4.961 1 48.38 35 LYS B N 1
ATOM 1514 C CA . LYS B 1 35 ? 24.344 -30.297 -5.023 1 48.38 35 LYS B CA 1
ATOM 1515 C C . LYS B 1 35 ? 23.547 -29.859 -3.799 1 48.38 35 LYS B C 1
ATOM 1517 O O . LYS B 1 35 ? 22.5 -30.438 -3.486 1 48.38 35 LYS B O 1
ATOM 1522 N N . PRO B 1 36 ? 24.078 -29.25 -2.832 1 48.03 36 PRO B N 1
ATOM 1523 C CA . PRO B 1 36 ? 23.344 -28.656 -1.715 1 48.03 36 PRO B CA 1
ATOM 1524 C C . PRO B 1 36 ? 22.016 -28.047 -2.15 1 48.03 36 PRO B C 1
ATOM 1526 O O . PRO B 1 36 ? 21.969 -27.281 -3.123 1 48.03 36 PRO B O 1
ATOM 1529 N N . LYS B 1 37 ? 20.859 -28.688 -2.033 1 53.25 37 LYS B N 1
ATOM 1530 C CA . LYS B 1 37 ? 19.516 -28.172 -2.312 1 53.25 37 LYS B CA 1
ATOM 1531 C C . LYS B 1 37 ? 19.328 -26.781 -1.705 1 53.25 37 LYS B C 1
ATOM 1533 O O . LYS B 1 37 ? 19.469 -26.609 -0.493 1 53.25 37 LYS B O 1
ATOM 1538 N N . THR B 1 38 ? 19.844 -25.75 -2.234 1 64.12 38 THR B N 1
ATOM 1539 C CA . THR B 1 38 ? 19.578 -24.391 -1.789 1 64.12 38 THR B CA 1
ATOM 1540 C C . THR B 1 38 ? 18.078 -24.203 -1.516 1 64.12 38 THR B C 1
ATOM 1542 O O . THR B 1 38 ? 17.234 -24.609 -2.314 1 64.12 38 THR B O 1
ATOM 1545 N N . GLN B 1 39 ? 17.703 -24.234 -0.175 1 80.56 39 GLN B N 1
ATOM 1546 C CA . GLN B 1 39 ? 16.328 -23.922 0.165 1 80.56 39 GLN B CA 1
ATOM 1547 C C . GLN B 1 39 ? 16.062 -22.422 0.105 1 80.56 39 GLN B C 1
ATOM 1549 O O . GLN B 1 39 ? 16.938 -21.625 0.463 1 80.56 39 GLN B O 1
ATOM 1554 N N . GLU B 1 40 ? 15.102 -22.062 -0.701 1 86.62 40 GLU B N 1
ATOM 1555 C CA . GLU B 1 40 ? 14.695 -20.656 -0.745 1 86.62 40 GLU B CA 1
ATOM 1556 C C . GLU B 1 40 ? 13.773 -20.312 0.423 1 86.62 40 GLU B C 1
ATOM 1558 O O . GLU B 1 40 ? 12.867 -21.078 0.755 1 86.62 40 GLU B O 1
ATOM 1563 N N . LYS B 1 41 ? 14.188 -19.281 1.185 1 91.12 41 LYS B N 1
ATOM 1564 C CA . LYS B 1 41 ? 13.359 -18.797 2.287 1 91.12 41 LYS B CA 1
ATOM 1565 C C . LYS B 1 41 ? 12.859 -17.375 2.016 1 91.12 41 LYS B C 1
ATOM 1567 O O . LYS B 1 41 ? 13.602 -16.547 1.506 1 91.12 41 LYS B O 1
ATOM 1572 N N . ALA B 1 42 ? 11.562 -17.234 2.32 1 91 42 ALA B N 1
ATOM 1573 C CA . ALA B 1 42 ? 11.023 -15.883 2.244 1 91 42 ALA B CA 1
ATOM 1574 C C . ALA B 1 42 ? 11.633 -14.992 3.318 1 91 42 ALA B C 1
ATOM 1576 O O . ALA B 1 42 ? 11.602 -15.328 4.504 1 91 42 ALA B O 1
ATOM 1577 N N . THR B 1 43 ? 12.172 -13.859 2.902 1 90.62 43 THR B N 1
ATOM 1578 C CA . THR B 1 43 ? 12.891 -13.016 3.852 1 90.62 43 THR B CA 1
ATOM 1579 C C . THR B 1 43 ? 12.164 -11.68 4.039 1 90.62 43 THR B C 1
ATOM 1581 O O . THR B 1 43 ? 12.352 -11 5.051 1 90.62 43 THR B O 1
ATOM 1584 N N . MET B 1 44 ? 11.391 -11.242 3.096 1 93.31 44 MET B N 1
ATOM 1585 C CA . MET B 1 44 ? 10.641 -9.992 3.166 1 93.31 44 MET B CA 1
ATOM 1586 C C . MET B 1 44 ? 9.32 -10.102 2.42 1 93.31 44 MET B C 1
ATOM 1588 O O . MET B 1 44 ? 9.234 -10.781 1.398 1 93.31 44 MET B O 1
ATOM 1592 N N . LYS B 1 45 ? 8.398 -9.445 2.969 1 95.44 45 LYS B N 1
ATOM 1593 C CA . LYS B 1 45 ? 7.078 -9.352 2.342 1 95.44 45 LYS B CA 1
ATOM 1594 C C . LYS B 1 45 ? 6.449 -7.984 2.584 1 95.44 45 LYS B C 1
ATOM 1596 O O . LYS B 1 45 ? 6.531 -7.441 3.688 1 95.44 45 LYS B O 1
ATOM 1601 N N . PHE B 1 46 ? 5.914 -7.367 1.513 1 94.5 46 PHE B N 1
ATOM 1602 C CA . PHE B 1 46 ? 5.098 -6.172 1.71 1 94.5 46 PHE B CA 1
ATOM 1603 C C . PHE B 1 46 ? 3.932 -6.145 0.729 1 94.5 46 PHE B C 1
ATOM 1605 O O . PHE B 1 46 ? 3.865 -6.969 -0.185 1 94.5 46 PHE B O 1
ATOM 1612 N N . THR B 1 47 ? 2.971 -5.266 1.028 1 95.44 47 THR B N 1
ATOM 1613 C CA . THR B 1 47 ? 1.716 -5.219 0.285 1 95.44 47 THR B CA 1
ATOM 1614 C C . THR B 1 47 ? 1.466 -3.816 -0.264 1 95.44 47 THR B C 1
ATOM 1616 O O . THR B 1 47 ? 0.866 -2.977 0.41 1 95.44 47 THR B O 1
ATOM 1619 N N . PRO B 1 48 ? 1.937 -3.604 -1.556 1 94.62 48 PRO B N 1
ATOM 1620 C CA . PRO B 1 48 ? 1.622 -2.305 -2.156 1 94.62 48 PRO B CA 1
ATOM 1621 C C . PRO B 1 48 ? 0.122 -2.092 -2.354 1 94.62 48 PRO B C 1
ATOM 1623 O O . PRO B 1 48 ? -0.632 -3.062 -2.473 1 94.62 48 PRO B O 1
ATOM 1626 N N . ARG B 1 49 ? -0.276 -0.858 -2.324 1 92.38 49 ARG B N 1
ATOM 1627 C CA . ARG B 1 49 ? -1.67 -0.533 -2.609 1 92.38 49 ARG B CA 1
ATOM 1628 C C . ARG B 1 49 ? -1.918 -0.46 -4.113 1 92.38 49 ARG B C 1
ATOM 1630 O O . ARG B 1 49 ? -1.682 0.577 -4.738 1 92.38 49 ARG B O 1
ATOM 1637 N N . ILE B 1 50 ? -2.441 -1.535 -4.652 1 94.5 50 ILE B N 1
ATOM 1638 C CA . ILE B 1 50 ? -2.742 -1.632 -6.074 1 94.5 50 ILE B CA 1
ATOM 1639 C C . ILE B 1 50 ? -4.25 -1.762 -6.277 1 94.5 50 ILE B C 1
ATOM 1641 O O . ILE B 1 50 ? -4.875 -2.688 -5.754 1 94.5 50 ILE B O 1
ATOM 1645 N N . LEU B 1 51 ? -4.797 -0.823 -7.027 1 91.12 51 LEU B N 1
ATOM 1646 C CA . LEU B 1 51 ? -6.227 -0.815 -7.316 1 91.12 51 LEU B CA 1
ATOM 1647 C C . LEU B 1 51 ? -6.504 -1.337 -8.727 1 91.12 51 LEU B C 1
ATOM 1649 O O . LEU B 1 51 ? -5.773 -1.013 -9.664 1 91.12 51 LEU B O 1
ATOM 1653 N N . PHE B 1 52 ? -7.52 -2.174 -8.797 1 92.88 52 PHE B N 1
ATOM 1654 C CA . PHE B 1 52 ? -7.961 -2.723 -10.078 1 92.88 52 PHE B CA 1
ATOM 1655 C C . PHE B 1 52 ? -9.383 -2.283 -10.391 1 92.88 52 PHE B C 1
ATOM 1657 O O . PHE B 1 52 ? -10.164 -1.991 -9.484 1 92.88 52 PHE B O 1
ATOM 1664 N N . GLN B 1 53 ? -9.727 -2.227 -11.703 1 88.94 53 GLN B N 1
ATOM 1665 C CA . GLN B 1 53 ? -11.133 -2.111 -12.086 1 88.94 53 GLN B CA 1
ATOM 1666 C C . GLN B 1 53 ? -11.945 -3.275 -11.539 1 88.94 53 GLN B C 1
ATOM 1668 O O . GLN B 1 53 ? -11.445 -4.395 -11.422 1 88.94 53 GLN B O 1
ATOM 1673 N N . ALA B 1 54 ? -13.195 -2.994 -11.141 1 84.44 54 ALA B N 1
ATOM 1674 C CA . ALA B 1 54 ? -14.055 -4.016 -10.547 1 84.44 54 ALA B CA 1
ATOM 1675 C C . ALA B 1 54 ? -14.078 -5.281 -11.406 1 84.44 54 ALA B C 1
ATOM 1677 O O . ALA B 1 54 ? -14.195 -5.207 -12.633 1 84.44 54 ALA B O 1
ATOM 1678 N N . ASN B 1 55 ? -13.836 -6.398 -10.773 1 88 55 ASN B N 1
ATOM 1679 C CA . ASN B 1 55 ? -13.875 -7.715 -11.391 1 88 55 ASN B CA 1
ATOM 1680 C C . ASN B 1 55 ? -12.93 -7.801 -12.586 1 88 55 ASN B C 1
ATOM 1682 O O . ASN B 1 55 ? -13.242 -8.453 -13.586 1 88 55 ASN B O 1
ATOM 1686 N N . SER B 1 56 ? -11.805 -7.148 -12.477 1 92.25 56 SER B N 1
ATOM 1687 C CA . SER B 1 56 ? -10.852 -7.059 -13.57 1 92.25 56 SER B CA 1
ATOM 1688 C C . SER B 1 56 ? -9.414 -7.07 -13.062 1 92.25 56 SER B C 1
ATOM 1690 O O . SER B 1 56 ? -9.18 -6.918 -11.867 1 92.25 56 SER B O 1
ATOM 1692 N N . ALA B 1 57 ? -8.539 -7.371 -13.938 1 96.25 57 ALA B N 1
ATOM 1693 C CA . ALA B 1 57 ? -7.121 -7.293 -13.609 1 96.25 57 ALA B CA 1
ATOM 1694 C C . ALA B 1 57 ? -6.484 -6.047 -14.211 1 96.25 57 ALA B C 1
ATOM 1696 O O . ALA B 1 57 ? -5.258 -5.918 -14.242 1 96.25 57 ALA B O 1
ATOM 1697 N N . ILE B 1 58 ? -7.316 -5.152 -14.727 1 95.44 58 ILE B N 1
ATOM 1698 C CA . ILE B 1 58 ? -6.805 -3.896 -15.266 1 95.44 58 ILE B CA 1
ATOM 1699 C C . ILE B 1 58 ? -6.434 -2.959 -14.117 1 95.44 58 ILE B C 1
ATOM 1701 O O . ILE B 1 58 ? -7.285 -2.588 -13.305 1 95.44 58 ILE B O 1
ATOM 1705 N N . ILE B 1 59 ? -5.16 -2.598 -14.094 1 95.31 59 ILE B N 1
ATOM 1706 C CA . ILE B 1 59 ? -4.668 -1.736 -13.023 1 95.31 59 ILE B CA 1
ATOM 1707 C C . ILE B 1 59 ? -5.129 -0.301 -13.266 1 95.31 59 ILE B C 1
ATOM 1709 O O . ILE B 1 59 ? -5.031 0.214 -14.383 1 95.31 59 ILE B O 1
ATOM 1713 N N . LEU B 1 60 ? -5.664 0.305 -12.219 1 91.44 60 LEU B N 1
ATOM 1714 C CA . LEU B 1 60 ? -6.105 1.692 -12.305 1 91.44 60 LEU B CA 1
ATOM 1715 C C . LEU B 1 60 ? -4.922 2.648 -12.211 1 91.44 60 LEU B C 1
ATOM 1717 O O . LEU B 1 60 ? -3.941 2.363 -11.523 1 91.44 60 LEU B O 1
ATOM 1721 N N . PRO B 1 61 ? -4.973 3.867 -12.836 1 91.62 61 PRO B N 1
ATOM 1722 C CA . PRO B 1 61 ? -3.855 4.816 -12.891 1 91.62 61 PRO B CA 1
ATOM 1723 C C . PRO B 1 61 ? -3.422 5.289 -11.5 1 91.62 61 PRO B C 1
ATOM 1725 O O . PRO B 1 61 ? -2.252 5.621 -11.297 1 91.62 61 PRO B O 1
ATOM 1728 N N . GLU B 1 62 ? -4.359 5.266 -10.516 1 88.81 62 GLU B N 1
ATOM 1729 C CA . GLU B 1 62 ? -4.062 5.703 -9.156 1 88.81 62 GLU B CA 1
ATOM 1730 C C . GLU B 1 62 ? -2.996 4.824 -8.508 1 88.81 62 GLU B C 1
ATOM 1732 O O . GLU B 1 62 ? -2.395 5.207 -7.504 1 88.81 62 GLU B O 1
ATOM 1737 N N . SER B 1 63 ? -2.686 3.709 -9.148 1 93.94 63 SER B N 1
ATOM 1738 C CA . SER B 1 63 ? -1.768 2.73 -8.578 1 93.94 63 SER B CA 1
ATOM 1739 C C . SER B 1 63 ? -0.351 2.928 -9.102 1 93.94 63 SER B C 1
ATOM 1741 O O . SER B 1 63 ? 0.598 2.334 -8.586 1 93.94 63 SER B O 1
ATOM 1743 N N . TYR B 1 64 ? -0.117 3.771 -10.117 1 94.75 64 TYR B N 1
ATOM 1744 C CA . TYR B 1 64 ? 1.145 3.756 -10.844 1 94.75 64 TYR B CA 1
ATOM 1745 C C . TYR B 1 64 ? 2.285 4.277 -9.977 1 94.75 64 TYR B C 1
ATOM 1747 O O . TYR B 1 64 ? 3.402 3.76 -10.039 1 94.75 64 TYR B O 1
ATOM 1755 N N . ALA B 1 65 ? 2.027 5.293 -9.188 1 93.19 65 ALA B N 1
ATOM 1756 C CA . ALA B 1 65 ? 3.07 5.777 -8.289 1 93.19 65 ALA B CA 1
ATOM 1757 C C . ALA B 1 65 ? 3.514 4.684 -7.32 1 93.19 65 ALA B C 1
ATOM 1759 O O . ALA B 1 65 ? 4.707 4.531 -7.051 1 93.19 65 ALA B O 1
ATOM 1760 N N . ASP B 1 66 ? 2.555 3.973 -6.809 1 95.69 66 ASP B N 1
ATOM 1761 C CA . ASP B 1 66 ? 2.861 2.871 -5.902 1 95.69 66 ASP B CA 1
ATOM 1762 C C . ASP B 1 66 ? 3.615 1.758 -6.625 1 95.69 66 ASP B C 1
ATOM 1764 O O . ASP B 1 66 ? 4.547 1.171 -6.07 1 95.69 66 ASP B O 1
ATOM 1768 N N . LEU B 1 67 ? 3.244 1.504 -7.852 1 97.81 67 LEU B N 1
ATOM 1769 C CA . LEU B 1 67 ? 3.938 0.494 -8.641 1 97.81 67 LEU B CA 1
ATOM 1770 C C . LEU B 1 67 ? 5.379 0.911 -8.914 1 97.81 67 LEU B C 1
ATOM 1772 O O . LEU B 1 67 ? 6.281 0.067 -8.938 1 97.81 67 LEU B O 1
ATOM 1776 N N . ASP B 1 68 ? 5.602 2.193 -9.125 1 96.69 68 ASP B N 1
ATOM 1777 C CA . ASP B 1 68 ? 6.961 2.697 -9.305 1 96.69 68 ASP B CA 1
ATOM 1778 C C . ASP B 1 68 ? 7.801 2.477 -8.047 1 96.69 68 ASP B C 1
ATOM 1780 O O . ASP B 1 68 ? 8.984 2.137 -8.133 1 96.69 68 ASP B O 1
ATOM 1784 N N . ILE B 1 69 ? 7.203 2.648 -6.895 1 95.38 69 ILE B N 1
ATOM 1785 C CA . ILE B 1 69 ? 7.898 2.396 -5.637 1 95.38 69 ILE B CA 1
ATOM 1786 C C . ILE B 1 69 ? 8.219 0.908 -5.512 1 95.38 69 ILE B C 1
ATOM 1788 O O . ILE B 1 69 ? 9.305 0.533 -5.07 1 95.38 69 ILE B O 1
ATOM 1792 N N . VAL B 1 70 ? 7.246 0.018 -5.879 1 97.38 70 VAL B N 1
ATOM 1793 C CA . VAL B 1 70 ? 7.5 -1.419 -5.883 1 97.38 70 VAL B CA 1
ATOM 1794 C C . VAL B 1 70 ? 8.727 -1.727 -6.73 1 97.38 70 VAL B C 1
ATOM 1796 O O . VAL B 1 70 ? 9.625 -2.455 -6.301 1 97.38 70 VAL B O 1
ATOM 1799 N N . TYR B 1 71 ? 8.766 -1.157 -7.969 1 97.88 71 TYR B N 1
ATOM 1800 C CA . TYR B 1 71 ? 9.906 -1.374 -8.852 1 97.88 71 TYR B CA 1
ATOM 1801 C C . TYR B 1 71 ? 11.211 -0.977 -8.172 1 97.88 71 TYR B C 1
ATOM 1803 O O . TYR B 1 71 ? 12.18 -1.734 -8.195 1 97.88 71 TYR B O 1
ATOM 1811 N N . ASP B 1 72 ? 11.219 0.208 -7.566 1 95.12 72 ASP B N 1
ATOM 1812 C CA . ASP B 1 72 ? 12.43 0.73 -6.941 1 95.12 72 ASP B CA 1
ATOM 1813 C C . ASP B 1 72 ? 12.875 -0.156 -5.781 1 95.12 72 ASP B C 1
ATOM 1815 O O . ASP B 1 72 ? 14.062 -0.451 -5.641 1 95.12 72 ASP B O 1
ATOM 1819 N N . VAL B 1 73 ? 11.969 -0.628 -4.953 1 95.25 73 VAL B N 1
ATOM 1820 C CA . VAL B 1 73 ? 12.281 -1.465 -3.797 1 95.25 73 VAL B CA 1
ATOM 1821 C C . VAL B 1 73 ? 12.805 -2.82 -4.266 1 95.25 73 VAL B C 1
ATOM 1823 O O . VAL B 1 73 ? 13.844 -3.289 -3.793 1 95.25 73 VAL B O 1
ATOM 1826 N N . VAL B 1 74 ? 12.117 -3.408 -5.203 1 96.88 74 VAL B N 1
ATOM 1827 C CA . VAL B 1 74 ? 12.469 -4.742 -5.68 1 96.88 74 VAL B CA 1
ATOM 1828 C C . VAL B 1 74 ? 13.805 -4.688 -6.422 1 96.88 74 VAL B C 1
ATOM 1830 O O . VAL B 1 74 ? 14.609 -5.621 -6.336 1 96.88 74 VAL B O 1
ATOM 1833 N N . LYS B 1 75 ? 14.016 -3.629 -7.117 1 95.75 75 LYS B N 1
ATOM 1834 C CA . LYS B 1 75 ? 15.281 -3.455 -7.816 1 95.75 75 LYS B CA 1
ATOM 1835 C C . LYS B 1 75 ? 16.453 -3.525 -6.844 1 95.75 75 LYS B C 1
ATOM 1837 O O . LYS B 1 75 ? 17.516 -4.07 -7.176 1 95.75 75 LYS B O 1
ATOM 1842 N N . GLU B 1 76 ? 16.234 -3.059 -5.691 1 93.69 76 GLU B N 1
ATOM 1843 C CA . GLU B 1 76 ? 17.297 -3.037 -4.684 1 93.69 76 GLU B CA 1
ATOM 1844 C C . GLU B 1 76 ? 17.594 -4.441 -4.16 1 93.69 76 GLU B C 1
ATOM 1846 O O . GLU B 1 76 ? 18.594 -4.66 -3.484 1 93.69 76 GLU B O 1
ATOM 1851 N N . TRP B 1 77 ? 16.766 -5.422 -4.5 1 93.94 77 TRP B N 1
ATOM 1852 C CA . TRP B 1 77 ? 16.953 -6.785 -4.012 1 93.94 77 TRP B CA 1
ATOM 1853 C C . TRP B 1 77 ? 17.844 -7.59 -4.949 1 93.94 77 TRP B C 1
ATOM 1855 O O . TRP B 1 77 ? 18.047 -8.789 -4.75 1 93.94 77 TRP B O 1
ATOM 1865 N N . GLY B 1 78 ? 18.375 -6.922 -6.047 1 92.19 78 GLY B N 1
ATOM 1866 C CA . GLY B 1 78 ? 19.281 -7.594 -6.969 1 92.19 78 GLY B CA 1
ATOM 1867 C C . GLY B 1 78 ? 18.609 -8.672 -7.793 1 92.19 78 GLY B C 1
ATOM 1868 O O . GLY B 1 78 ? 17.578 -8.422 -8.422 1 92.19 78 GLY B O 1
ATOM 1869 N N . ASN B 1 79 ? 19.188 -9.914 -7.695 1 92.12 79 ASN B N 1
ATOM 1870 C CA . ASN B 1 79 ? 18.672 -10.992 -8.531 1 92.12 79 ASN B CA 1
ATOM 1871 C C . ASN B 1 79 ? 17.891 -12.016 -7.715 1 92.12 79 ASN B C 1
ATOM 1873 O O . ASN B 1 79 ? 17.641 -13.125 -8.18 1 92.12 79 ASN B O 1
ATOM 1877 N N . ASP B 1 80 ? 17.5 -11.578 -6.523 1 94.19 80 ASP B N 1
ATOM 1878 C CA . ASP B 1 80 ? 16.703 -12.492 -5.707 1 94.19 80 ASP B CA 1
ATOM 1879 C C . ASP B 1 80 ? 15.391 -12.836 -6.395 1 94.19 80 ASP B C 1
ATOM 1881 O O . ASP B 1 80 ? 14.852 -12.031 -7.152 1 94.19 80 ASP B O 1
ATOM 1885 N N . LYS B 1 81 ? 14.922 -14.008 -6.102 1 96.38 81 LYS B N 1
ATOM 1886 C CA . LYS B 1 81 ? 13.602 -14.398 -6.582 1 96.38 81 LYS B CA 1
ATOM 1887 C C . LYS B 1 81 ? 12.5 -13.633 -5.848 1 96.38 81 LYS B C 1
ATOM 1889 O O . LYS B 1 81 ? 12.594 -13.414 -4.637 1 96.38 81 LYS B O 1
ATOM 1894 N N . VAL B 1 82 ? 11.531 -13.242 -6.629 1 98.12 82 VAL B N 1
ATOM 1895 C CA . VAL B 1 82 ? 10.414 -12.484 -6.074 1 98.12 82 VAL B CA 1
ATOM 1896 C C . VAL B 1 82 ? 9.094 -13.141 -6.48 1 98.12 82 VAL B C 1
ATOM 1898 O O . VAL B 1 82 ? 8.859 -13.383 -7.668 1 98.12 82 VAL B O 1
ATOM 1901 N N . GLU B 1 83 ? 8.273 -13.5 -5.5 1 98.62 83 GLU B N 1
ATOM 1902 C CA . GLU B 1 83 ? 6.914 -13.953 -5.777 1 98.62 83 GLU B CA 1
ATOM 1903 C C . GLU B 1 83 ? 5.93 -12.789 -5.73 1 98.62 83 GLU B C 1
ATOM 1905 O O . GLU B 1 83 ? 5.949 -11.984 -4.789 1 98.62 83 GLU B O 1
ATOM 1910 N N . ILE B 1 84 ? 5.16 -12.617 -6.801 1 98.81 84 ILE B N 1
ATOM 1911 C CA . ILE B 1 84 ? 3.994 -11.742 -6.82 1 98.81 84 ILE B CA 1
ATOM 1912 C C . ILE B 1 84 ? 2.729 -12.562 -6.594 1 98.81 84 ILE B C 1
ATOM 1914 O O . ILE B 1 84 ? 2.326 -13.352 -7.457 1 98.81 84 ILE B O 1
ATOM 1918 N N . ALA B 1 85 ? 2.105 -12.383 -5.406 1 98.75 85 ALA B N 1
ATOM 1919 C CA . ALA B 1 85 ? 0.99 -13.227 -4.984 1 98.75 85 ALA B CA 1
ATOM 1920 C C . ALA B 1 85 ? -0.312 -12.43 -4.938 1 98.75 85 ALA B C 1
ATOM 1922 O O . ALA B 1 85 ? -0.406 -11.422 -4.238 1 98.75 85 ALA B O 1
ATOM 1923 N N . GLY B 1 86 ? -1.267 -12.875 -5.691 1 98.25 86 GLY B N 1
ATOM 1924 C CA . GLY B 1 86 ? -2.576 -12.242 -5.691 1 98.25 86 GLY B CA 1
ATOM 1925 C C . GLY B 1 86 ? -3.568 -12.922 -4.77 1 98.25 86 GLY B C 1
ATOM 1926 O O . GLY B 1 86 ? -3.57 -14.148 -4.648 1 98.25 86 GLY B O 1
ATOM 1927 N N . HIS B 1 87 ? -4.453 -12.086 -4.168 1 95.19 87 HIS B N 1
ATOM 1928 C CA . HIS B 1 87 ? -5.5 -12.562 -3.273 1 95.19 87 HIS B CA 1
ATOM 1929 C C . HIS B 1 87 ? -6.824 -11.852 -3.547 1 95.19 87 HIS B C 1
ATOM 1931 O O . HIS B 1 87 ? -6.836 -10.68 -3.922 1 95.19 87 HIS B O 1
ATOM 1937 N N . THR B 1 88 ? -7.883 -12.531 -3.318 1 91.56 88 THR B N 1
ATOM 1938 C CA . THR B 1 88 ? -9.219 -11.953 -3.354 1 91.56 88 THR B CA 1
ATOM 1939 C C . THR B 1 88 ? -9.883 -12.047 -1.982 1 91.56 88 THR B C 1
ATOM 1941 O O . THR B 1 88 ? -9.352 -12.68 -1.069 1 91.56 88 THR B O 1
ATOM 1944 N N . ASP B 1 89 ? -10.945 -11.234 -1.833 1 86.69 89 ASP B N 1
ATOM 1945 C CA . ASP B 1 89 ? -11.711 -11.359 -0.594 1 86.69 89 ASP B CA 1
ATOM 1946 C C . ASP B 1 89 ? -12.688 -12.531 -0.663 1 86.69 89 ASP B C 1
ATOM 1948 O O . ASP B 1 89 ? -12.734 -13.242 -1.665 1 86.69 89 ASP B O 1
ATOM 1952 N N . LYS B 1 90 ? -13.391 -12.742 0.483 1 79.81 90 LYS B N 1
ATOM 1953 C CA . LYS B 1 90 ? -14.266 -13.906 0.591 1 79.81 90 LYS B CA 1
ATOM 1954 C C . LYS B 1 90 ? -15.711 -13.531 0.301 1 79.81 90 LYS B C 1
ATOM 1956 O O . LYS B 1 90 ? -16.641 -14.25 0.701 1 79.81 90 LYS B O 1
ATOM 1961 N N . ARG B 1 91 ? -15.945 -12.43 -0.341 1 75.44 91 ARG B N 1
ATOM 1962 C CA . ARG B 1 91 ? -17.328 -12.047 -0.562 1 75.44 91 ARG B CA 1
ATOM 1963 C C . ARG B 1 91 ? -18.031 -13.031 -1.498 1 75.44 91 ARG B C 1
ATOM 1965 O O . ARG B 1 91 ? -19.219 -13.297 -1.35 1 75.44 91 ARG B O 1
ATOM 1972 N N . ASN B 1 92 ? -17.406 -13.508 -2.473 1 74 92 ASN B N 1
ATOM 1973 C CA . ASN B 1 92 ? -17.984 -14.508 -3.365 1 74 92 ASN B CA 1
ATOM 1974 C C . ASN B 1 92 ? -17.234 -15.836 -3.277 1 74 92 ASN B C 1
ATOM 1976 O O . ASN B 1 92 ? -16.594 -16.266 -4.246 1 74 92 ASN B O 1
ATOM 1980 N N . THR B 1 93 ? -17.547 -16.547 -2.207 1 71.56 93 THR B N 1
ATOM 1981 C CA . THR B 1 93 ? -16.812 -17.781 -1.92 1 71.56 93 THR B CA 1
ATOM 1982 C C . THR B 1 93 ? -17.297 -18.922 -2.807 1 71.56 93 THR B C 1
ATOM 1984 O O . THR B 1 93 ? -16.625 -19.953 -2.934 1 71.56 93 THR B O 1
ATOM 1987 N N . SER B 1 94 ? -18.391 -18.75 -3.404 1 78.75 94 SER B N 1
ATOM 1988 C CA . SER B 1 94 ? -18.938 -19.812 -4.262 1 78.75 94 SER B CA 1
ATOM 1989 C C . SER B 1 94 ? -18.188 -19.875 -5.594 1 78.75 94 SER B C 1
ATOM 1991 O O . SER B 1 94 ? -18.312 -20.844 -6.332 1 78.75 94 SER B O 1
ATOM 1993 N N . LYS B 1 95 ? -17.391 -18.984 -5.789 1 87.62 95 LYS B N 1
ATOM 1994 C CA . LYS B 1 95 ? -16.672 -18.906 -7.059 1 87.62 95 LYS B CA 1
ATOM 1995 C C . LYS B 1 95 ? -15.164 -19.078 -6.855 1 87.62 95 LYS B C 1
ATOM 1997 O O . LYS B 1 95 ? -14.375 -18.25 -7.281 1 87.62 95 LYS B O 1
ATOM 2002 N N . GLU B 1 96 ? -14.781 -20.234 -6.387 1 91.56 96 GLU B N 1
ATOM 2003 C CA . GLU B 1 96 ? -13.391 -20.484 -6.02 1 91.56 96 GLU B CA 1
ATOM 2004 C C . GLU B 1 96 ? -12.477 -20.422 -7.242 1 91.56 96 GLU B C 1
ATOM 2006 O O . GLU B 1 96 ? -11.453 -19.734 -7.219 1 91.56 96 GLU B O 1
ATOM 2011 N N . LYS B 1 97 ? -12.891 -21.203 -8.297 1 94.19 97 LYS B N 1
ATOM 2012 C CA . LYS B 1 97 ? -12.07 -21.219 -9.5 1 94.19 97 LYS B CA 1
ATOM 2013 C C . LYS B 1 97 ? -11.938 -19.812 -10.094 1 94.19 97 LYS B C 1
ATOM 2015 O O . LYS B 1 97 ? -10.852 -19.406 -10.508 1 94.19 97 LYS B O 1
ATOM 2020 N N . TYR B 1 98 ? -13.047 -19.125 -10.125 1 94.88 98 TYR B N 1
ATOM 2021 C CA . TYR B 1 98 ? -13.039 -17.766 -10.641 1 94.88 98 TYR B CA 1
ATOM 2022 C C . TYR B 1 98 ? -12.078 -16.875 -9.852 1 94.88 98 TYR B C 1
ATOM 2024 O O . TYR B 1 98 ? -11.273 -16.141 -10.43 1 94.88 98 TYR B O 1
ATOM 2032 N N . ASN B 1 99 ? -12.117 -16.953 -8.555 1 95.62 99 ASN B N 1
ATOM 2033 C CA . ASN B 1 99 ? -11.289 -16.125 -7.684 1 95.62 99 ASN B CA 1
ATOM 2034 C C . ASN B 1 99 ? -9.812 -16.5 -7.793 1 95.62 99 ASN B C 1
ATOM 2036 O O . ASN B 1 99 ? -8.938 -15.633 -7.691 1 95.62 99 ASN B O 1
ATOM 2040 N N . LEU B 1 100 ? -9.578 -17.797 -8 1 97.06 100 LEU B N 1
ATOM 2041 C CA . LEU B 1 100 ? -8.203 -18.234 -8.211 1 97.06 100 LEU B CA 1
ATOM 2042 C C . LEU B 1 100 ? -7.629 -17.625 -9.484 1 97.06 100 LEU B C 1
ATOM 2044 O O . LEU B 1 100 ? -6.527 -17.062 -9.477 1 97.06 100 LEU B O 1
ATOM 2048 N N . VAL B 1 101 ? -8.375 -17.672 -10.539 1 97.44 101 VAL B N 1
ATOM 2049 C CA . VAL B 1 101 ? -7.938 -17.141 -11.828 1 97.44 101 VAL B CA 1
ATOM 2050 C C . VAL B 1 101 ? -7.785 -15.617 -11.734 1 97.44 101 VAL B C 1
ATOM 2052 O O . VAL B 1 101 ? -6.793 -15.062 -12.211 1 97.44 101 VAL B O 1
ATOM 2055 N N . LEU B 1 102 ? -8.727 -14.922 -11.117 1 97.19 102 LEU B N 1
ATOM 2056 C CA . LEU B 1 102 ? -8.688 -13.469 -10.969 1 97.19 102 LEU B CA 1
ATOM 2057 C C . LEU B 1 102 ? -7.453 -13.039 -10.18 1 97.19 102 LEU B C 1
ATOM 2059 O O . LEU B 1 102 ? -6.75 -12.109 -10.578 1 97.19 102 LEU B O 1
ATOM 2063 N N . SER B 1 103 ? -7.199 -13.703 -9.094 1 97.81 103 SER B N 1
ATOM 2064 C CA . SER B 1 103 ? -6.043 -13.367 -8.266 1 97.81 103 SER B CA 1
ATOM 2065 C C . SER B 1 103 ? -4.738 -13.57 -9.031 1 97.81 103 SER B C 1
ATOM 2067 O O . SER B 1 103 ? -3.803 -12.781 -8.898 1 97.81 103 SER B O 1
ATOM 2069 N N . GLU B 1 104 ? -4.664 -14.602 -9.82 1 98.62 104 GLU B N 1
ATOM 2070 C CA . GLU B 1 104 ? -3.482 -14.844 -10.641 1 98.62 104 GLU B CA 1
ATOM 2071 C C . GLU B 1 104 ? -3.322 -13.773 -11.719 1 98.62 104 GLU B C 1
ATOM 2073 O O . GLU B 1 104 ? -2.217 -13.273 -11.945 1 98.62 104 GLU B O 1
ATOM 2078 N N . LYS B 1 105 ? -4.375 -13.406 -12.359 1 98.62 105 LYS B N 1
ATOM 2079 C CA . LYS B 1 105 ? -4.332 -12.383 -13.398 1 98.62 105 LYS B CA 1
ATOM 2080 C C . LYS B 1 105 ? -3.898 -11.031 -12.828 1 98.62 105 LYS B C 1
ATOM 2082 O O . LYS B 1 105 ? -3.143 -10.297 -13.461 1 98.62 105 LYS B O 1
ATOM 2087 N N . ARG B 1 106 ? -4.375 -10.703 -11.68 1 98.25 106 ARG B N 1
ATOM 2088 C CA . ARG B 1 106 ? -4.004 -9.445 -11.039 1 98.25 106 ARG B CA 1
ATOM 2089 C C . ARG B 1 106 ? -2.533 -9.453 -10.633 1 98.25 106 ARG B C 1
ATOM 2091 O O . ARG B 1 106 ? -1.823 -8.461 -10.836 1 98.25 106 ARG B O 1
ATOM 2098 N N . ALA B 1 107 ? -2.096 -10.594 -10.125 1 98.81 107 ALA B N 1
ATOM 2099 C CA . ALA B 1 107 ? -0.671 -10.734 -9.836 1 98.81 107 ALA B CA 1
ATOM 2100 C C . ALA B 1 107 ? 0.163 -10.602 -11.109 1 98.81 107 ALA B C 1
ATOM 2102 O O . ALA B 1 107 ? 1.203 -9.945 -11.109 1 98.81 107 ALA B O 1
ATOM 2103 N N . LYS B 1 108 ? -0.294 -11.219 -12.141 1 98.88 108 LYS B N 1
ATOM 2104 C CA . LYS B 1 108 ? 0.415 -11.164 -13.414 1 98.88 108 LYS B CA 1
ATOM 2105 C C . LYS B 1 108 ? 0.464 -9.734 -13.953 1 98.88 108 LYS B C 1
ATOM 2107 O O . LYS B 1 108 ? 1.476 -9.312 -14.516 1 98.88 108 LYS B O 1
ATOM 2112 N N . ALA B 1 109 ? -0.61 -9.023 -13.797 1 98.81 109 ALA B N 1
ATOM 2113 C CA . ALA B 1 109 ? -0.636 -7.629 -14.234 1 98.81 109 ALA B CA 1
ATOM 2114 C C . ALA B 1 109 ? 0.448 -6.816 -13.531 1 98.81 109 ALA B C 1
ATOM 2116 O O . ALA B 1 109 ? 1.114 -5.988 -14.156 1 98.81 109 ALA B O 1
ATOM 2117 N N . VAL B 1 110 ? 0.63 -7.035 -12.266 1 98.81 110 VAL B N 1
ATOM 2118 C CA . VAL B 1 110 ? 1.662 -6.352 -11.492 1 98.81 110 VAL B CA 1
ATOM 2119 C C . VAL B 1 110 ? 3.043 -6.758 -12 1 98.81 110 VAL B C 1
ATOM 2121 O O . VAL B 1 110 ? 3.895 -5.902 -12.25 1 98.81 110 VAL B O 1
ATOM 2124 N N . ALA B 1 111 ? 3.242 -8.055 -12.211 1 98.81 111 ALA B N 1
ATOM 2125 C CA . ALA B 1 111 ? 4.516 -8.547 -12.734 1 98.81 111 ALA B CA 1
ATOM 2126 C C . ALA B 1 111 ? 4.82 -7.934 -14.102 1 98.81 111 ALA B C 1
ATOM 2128 O O . ALA B 1 111 ? 5.949 -7.508 -14.359 1 98.81 111 ALA B O 1
ATOM 2129 N N . ASP B 1 112 ? 3.846 -7.875 -14.922 1 98.75 112 ASP B N 1
ATOM 2130 C CA . ASP B 1 112 ? 4.02 -7.324 -16.266 1 98.75 112 ASP B CA 1
ATOM 2131 C C . ASP B 1 112 ? 4.43 -5.852 -16.203 1 98.75 112 ASP B C 1
ATOM 2133 O O . ASP B 1 112 ? 5.246 -5.398 -17 1 98.75 112 ASP B O 1
ATOM 2137 N N . TYR B 1 113 ? 3.812 -5.188 -15.258 1 98.69 113 TYR B N 1
ATOM 2138 C CA . TYR B 1 113 ? 4.199 -3.793 -15.078 1 98.69 113 TYR B CA 1
ATOM 2139 C C . TYR B 1 113 ? 5.68 -3.676 -14.742 1 98.69 113 TYR B C 1
ATOM 2141 O O . TYR B 1 113 ? 6.391 -2.844 -15.312 1 98.69 113 TYR B O 1
ATOM 2149 N N . LEU B 1 114 ? 6.172 -4.445 -13.852 1 98.5 114 LEU B N 1
ATOM 2150 C CA . LEU B 1 114 ? 7.566 -4.414 -13.422 1 98.5 114 LEU B CA 1
ATOM 2151 C C . LEU B 1 114 ? 8.492 -4.781 -14.578 1 98.5 114 LEU B C 1
ATOM 2153 O O . LEU B 1 114 ? 9.539 -4.152 -14.758 1 98.5 114 LEU B O 1
ATOM 2157 N N . VAL B 1 115 ? 8.086 -5.762 -15.352 1 98.62 115 VAL B N 1
ATOM 2158 C CA . VAL B 1 115 ? 8.883 -6.195 -16.484 1 98.62 115 VAL B CA 1
ATOM 2159 C C . VAL B 1 115 ? 8.945 -5.086 -17.531 1 98.62 115 VAL B C 1
ATOM 2161 O O . VAL B 1 115 ? 10.008 -4.805 -18.094 1 98.62 115 VAL B O 1
ATOM 2164 N N . LYS B 1 116 ? 7.844 -4.445 -17.781 1 98.31 116 LYS B N 1
ATOM 2165 C CA . LYS B 1 116 ? 7.793 -3.342 -18.734 1 98.31 116 LYS B CA 1
ATOM 2166 C C . LYS B 1 116 ? 8.719 -2.205 -18.312 1 98.31 116 LYS B C 1
ATOM 2168 O O . LYS B 1 116 ? 9.281 -1.509 -19.156 1 98.31 116 LYS B O 1
ATOM 2173 N N . LYS B 1 117 ? 8.891 -2.076 -17.078 1 97.38 117 LYS B N 1
ATOM 2174 C CA . LYS B 1 117 ? 9.758 -1.026 -16.562 1 97.38 117 LYS B CA 1
ATOM 2175 C C . LYS B 1 117 ? 11.219 -1.446 -16.609 1 97.38 117 LYS B C 1
ATOM 2177 O O . LYS B 1 117 ? 12.117 -0.638 -16.344 1 97.38 117 LYS B O 1
ATOM 2182 N N . GLY B 1 118 ? 11.484 -2.768 -16.812 1 97.25 118 GLY B N 1
ATOM 2183 C CA . GLY B 1 118 ? 12.859 -3.182 -17.031 1 97.25 118 GLY B CA 1
ATOM 2184 C C . GLY B 1 118 ? 13.289 -4.332 -16.141 1 97.25 118 GLY B C 1
ATOM 2185 O O . GLY B 1 118 ? 14.453 -4.742 -16.156 1 97.25 118 GLY B O 1
ATOM 2186 N N . MET B 1 119 ? 12.352 -4.859 -15.414 1 97.88 119 MET B N 1
ATOM 2187 C CA . MET B 1 119 ? 12.703 -5.957 -14.516 1 97.88 119 MET B CA 1
ATOM 2188 C C . MET B 1 119 ? 12.797 -7.273 -15.281 1 97.88 119 MET B C 1
ATOM 2190 O O . MET B 1 119 ? 12 -7.539 -16.172 1 97.88 119 MET B O 1
ATOM 2194 N N . ASP B 1 120 ? 13.773 -8.102 -14.906 1 97.56 120 ASP B N 1
ATOM 2195 C CA . ASP B 1 120 ? 13.938 -9.414 -15.508 1 97.56 120 ASP B CA 1
ATOM 2196 C C . ASP B 1 120 ? 12.781 -10.336 -15.141 1 97.56 120 ASP B C 1
ATOM 2198 O O . ASP B 1 120 ? 12.578 -10.648 -13.961 1 97.56 120 ASP B O 1
ATOM 2202 N N . ALA B 1 121 ? 12.094 -10.844 -16.078 1 97.62 121 ALA B N 1
ATOM 2203 C CA . ALA B 1 121 ? 10.922 -11.695 -15.867 1 97.62 121 ALA B CA 1
ATOM 2204 C C . ALA B 1 121 ? 11.297 -12.992 -15.156 1 97.62 121 ALA B C 1
ATOM 2206 O O . ALA B 1 121 ? 10.484 -13.57 -14.43 1 97.62 121 ALA B O 1
ATOM 2207 N N . GLN B 1 122 ? 12.484 -13.375 -15.305 1 96.5 122 GLN B N 1
ATOM 2208 C CA . GLN B 1 122 ? 12.914 -14.656 -14.766 1 96.5 122 GLN B CA 1
ATOM 2209 C C . GLN B 1 122 ? 12.961 -14.633 -13.242 1 96.5 122 GLN B C 1
ATOM 2211 O O . GLN B 1 122 ? 12.93 -15.68 -12.602 1 96.5 122 GLN B O 1
ATOM 2216 N N . ARG B 1 123 ? 13.062 -13.461 -12.727 1 95.06 123 ARG B N 1
ATOM 2217 C CA . ARG B 1 123 ? 13.148 -13.359 -11.273 1 95.06 123 ARG B CA 1
ATOM 2218 C C . ARG B 1 123 ? 11.766 -13.391 -10.633 1 95.06 123 ARG B C 1
ATOM 2220 O O . ARG B 1 123 ? 11.641 -13.555 -9.414 1 95.06 123 ARG B O 1
ATOM 2227 N N . LEU B 1 124 ? 10.727 -13.219 -11.477 1 98.19 124 LEU B N 1
ATOM 2228 C CA . LEU B 1 124 ? 9.383 -13.062 -10.938 1 98.19 124 LEU B CA 1
ATOM 2229 C C . LEU B 1 124 ? 8.594 -14.367 -11.039 1 98.19 124 LEU B C 1
ATOM 2231 O O . LEU B 1 124 ? 8.625 -15.031 -12.078 1 98.19 124 LEU B O 1
ATOM 2235 N N . VAL B 1 125 ? 7.977 -14.758 -9.984 1 98.25 125 VAL B N 1
ATOM 2236 C CA . VAL B 1 125 ? 7.035 -15.875 -9.953 1 98.25 125 VAL B CA 1
ATOM 2237 C C . VAL B 1 125 ? 5.641 -15.359 -9.609 1 98.25 125 VAL B C 1
ATOM 2239 O O . VAL B 1 125 ? 5.457 -14.656 -8.617 1 98.25 125 VAL B O 1
ATOM 2242 N N . VAL B 1 126 ? 4.691 -15.68 -10.445 1 98.75 126 VAL B N 1
ATOM 2243 C CA . VAL B 1 126 ? 3.318 -15.219 -10.273 1 98.75 126 VAL B CA 1
ATOM 2244 C C . VAL B 1 126 ? 2.469 -16.344 -9.672 1 98.75 126 VAL B C 1
ATOM 2246 O O . VAL B 1 126 ? 2.498 -17.484 -10.164 1 98.75 126 VAL B O 1
ATOM 2249 N N . LYS B 1 127 ? 1.746 -16 -8.617 1 98.62 127 LYS B N 1
ATOM 2250 C CA . LYS B 1 127 ? 0.838 -16.969 -8.008 1 98.62 127 LYS B CA 1
ATOM 2251 C C . LYS B 1 127 ? -0.491 -16.312 -7.637 1 98.62 127 LYS B C 1
ATOM 2253 O O . LYS B 1 127 ? -0.52 -15.172 -7.164 1 98.62 127 LYS B O 1
ATOM 2258 N N . GLY B 1 128 ? -1.533 -17 -7.883 1 98.44 128 GLY B N 1
ATOM 2259 C CA . GLY B 1 128 ? -2.859 -16.641 -7.398 1 98.44 128 GLY B CA 1
ATOM 2260 C C . GLY B 1 128 ? -3.348 -17.562 -6.285 1 98.44 128 GLY B C 1
ATOM 2261 O O . GLY B 1 128 ? -3.287 -18.781 -6.406 1 98.44 128 GLY B O 1
ATOM 2262 N N . TYR B 1 129 ? -3.873 -16.953 -5.242 1 97.5 129 TYR B N 1
ATOM 2263 C CA . TYR B 1 129 ? -4.289 -17.781 -4.113 1 97.5 129 TYR B CA 1
ATOM 2264 C C . TYR B 1 129 ? -5.789 -17.672 -3.881 1 97.5 129 TYR B C 1
ATOM 2266 O O . TYR B 1 129 ? -6.34 -18.344 -3.002 1 97.5 129 TYR B O 1
ATOM 2274 N N . GLY B 1 130 ? -6.41 -16.859 -4.711 1 96.12 130 GLY B N 1
ATOM 2275 C CA . GLY B 1 130 ? -7.82 -16.641 -4.426 1 96.12 130 GLY B CA 1
ATOM 2276 C C . GLY B 1 130 ? -8.07 -16.156 -3.01 1 96.12 130 GLY B C 1
ATOM 2277 O O . GLY B 1 130 ? -7.414 -15.219 -2.539 1 96.12 130 GLY B O 1
ATOM 2278 N N . PHE B 1 131 ? -9.055 -16.703 -2.389 1 92.88 131 PHE B N 1
ATOM 2279 C CA . PHE B 1 131 ? -9.398 -16.266 -1.041 1 92.88 131 PHE B CA 1
ATOM 2280 C C . PHE B 1 131 ? -8.891 -17.25 -0.001 1 92.88 131 PHE B C 1
ATOM 2282 O O . PHE B 1 131 ? -9.336 -17.234 1.149 1 92.88 131 PHE B O 1
ATOM 2289 N N . SER B 1 132 ? -7.898 -18.078 -0.281 1 93.5 132 SER B N 1
ATOM 2290 C CA . SER B 1 132 ? -7.473 -19.188 0.562 1 93.5 132 SER B CA 1
ATOM 2291 C C . SER B 1 132 ? -6.57 -18.703 1.693 1 93.5 132 SER B C 1
ATOM 2293 O O . SER B 1 132 ? -6.312 -19.453 2.645 1 93.5 132 SER B O 1
ATOM 2295 N N . GLN B 1 133 ? -6.027 -17.547 1.698 1 92.88 133 GLN B N 1
ATOM 2296 C CA . GLN B 1 133 ? -5.113 -17.016 2.703 1 92.88 133 GLN B CA 1
ATOM 2297 C C . GLN B 1 133 ? -5.57 -15.641 3.189 1 92.88 133 GLN B C 1
ATOM 2299 O O . GLN B 1 133 ? -4.883 -14.641 2.975 1 92.88 133 GLN B O 1
ATOM 2304 N N . PRO B 1 134 ? -6.676 -15.555 3.916 1 90.38 134 PRO B N 1
ATOM 2305 C CA . PRO B 1 134 ? -7.137 -14.258 4.43 1 90.38 134 PRO B CA 1
ATOM 2306 C C . PRO B 1 134 ? -6.254 -13.727 5.555 1 90.38 134 PRO B C 1
ATOM 2308 O O . PRO B 1 134 ? -5.691 -14.508 6.328 1 90.38 134 PRO B O 1
ATOM 2311 N N . ILE B 1 135 ? -6.129 -12.383 5.66 1 85.81 135 ILE B N 1
ATOM 2312 C CA . ILE B 1 135 ? -5.309 -11.805 6.715 1 85.81 135 ILE B CA 1
ATOM 2313 C C . ILE B 1 135 ? -6.199 -11.062 7.711 1 85.81 135 ILE B C 1
ATOM 2315 O O . ILE B 1 135 ? -5.758 -10.711 8.805 1 85.81 135 ILE B O 1
ATOM 2319 N N . ALA B 1 136 ? -7.414 -10.648 7.336 1 78.75 136 ALA B N 1
ATOM 2320 C CA . ALA B 1 136 ? -8.336 -9.938 8.211 1 78.75 136 ALA B CA 1
ATOM 2321 C C . ALA B 1 136 ? -9.664 -10.672 8.328 1 78.75 136 ALA B C 1
ATOM 2323 O O . ALA B 1 136 ? -10.594 -10.422 7.551 1 78.75 136 ALA B O 1
ATOM 2324 N N . GLU B 1 137 ? -9.781 -11.734 8.969 1 70.5 137 GLU B N 1
ATOM 2325 C CA . GLU B 1 137 ? -10.969 -12.578 9.031 1 70.5 137 GLU B CA 1
ATOM 2326 C C . GLU B 1 137 ? -12.078 -11.898 9.828 1 70.5 137 GLU B C 1
ATOM 2328 O O . GLU B 1 137 ? -13.266 -12.07 9.523 1 70.5 137 GLU B O 1
ATOM 2333 N N . ASN B 1 138 ? -11.828 -11.289 10.836 1 59.16 138 ASN B N 1
ATOM 2334 C CA . ASN B 1 138 ? -12.852 -10.938 11.812 1 59.16 138 ASN B CA 1
ATOM 2335 C C . ASN B 1 138 ? -13.367 -9.516 11.594 1 59.16 138 ASN B C 1
ATOM 2337 O O . ASN B 1 138 ? -14.117 -8.992 12.422 1 59.16 138 ASN B O 1
ATOM 2341 N N . ASP B 1 139 ? -12.938 -8.828 10.586 1 59.25 139 ASP B N 1
ATOM 2342 C CA . ASP B 1 139 ? -13.461 -7.469 10.477 1 59.25 139 ASP B CA 1
ATOM 2343 C C . ASP B 1 139 ? -14.25 -7.289 9.188 1 59.25 139 ASP B C 1
ATOM 2345 O O . ASP B 1 139 ? -13.711 -7.461 8.094 1 59.25 139 ASP B O 1
ATOM 2349 N N . PRO B 1 140 ? -15.617 -7.254 9.305 1 56.31 140 PRO B N 1
ATOM 2350 C CA . PRO B 1 140 ? -16.484 -7.266 8.117 1 56.31 140 PRO B CA 1
ATOM 2351 C C . PRO B 1 140 ? -16.062 -6.234 7.074 1 56.31 140 PRO B C 1
ATOM 2353 O O . PRO B 1 140 ? -16.125 -6.508 5.871 1 56.31 140 PRO B O 1
ATOM 2356 N N . VAL B 1 141 ? -16 -5.051 7.418 1 55.75 141 VAL B N 1
ATOM 2357 C CA . VAL B 1 141 ? -15.844 -4.047 6.371 1 55.75 141 VAL B CA 1
ATOM 2358 C C . VAL B 1 141 ? -14.367 -3.904 6.02 1 55.75 141 VAL B C 1
ATOM 2360 O O . VAL B 1 141 ? -13.984 -4.031 4.852 1 55.75 141 VAL B O 1
ATOM 2363 N N . SER B 1 142 ? -13.609 -3.842 7.055 1 61.66 142 SER B N 1
ATOM 2364 C CA . SER B 1 142 ? -12.195 -3.537 6.832 1 61.66 142 SER B CA 1
ATOM 2365 C C . SER B 1 142 ? -11.414 -4.785 6.441 1 61.66 142 SER B C 1
ATOM 2367 O O . SER B 1 142 ? -10.391 -4.695 5.766 1 61.66 142 SER B O 1
ATOM 2369 N N . GLY B 1 143 ? -12.188 -5.891 6.555 1 71 143 GLY B N 1
ATOM 2370 C CA . GLY B 1 143 ? -11.492 -7.145 6.312 1 71 143 GLY B CA 1
ATOM 2371 C C . GLY B 1 143 ? -11.445 -7.527 4.848 1 71 143 GLY B C 1
ATOM 2372 O O . GLY B 1 143 ? -10.422 -8.031 4.367 1 71 143 GLY B O 1
ATOM 2373 N N . ASN B 1 144 ? -12.5 -7.191 4.133 1 74.31 144 ASN B N 1
ATOM 2374 C CA . ASN B 1 144 ? -12.523 -7.535 2.717 1 74.31 144 ASN B CA 1
ATOM 2375 C C . ASN B 1 144 ? -11.492 -6.738 1.927 1 74.31 144 ASN B C 1
ATOM 2377 O O . ASN B 1 144 ? -10.781 -7.293 1.088 1 74.31 144 ASN B O 1
ATOM 2381 N N . ASP B 1 145 ? -11.406 -5.57 2.285 1 76.31 145 ASP B N 1
ATOM 2382 C CA . ASP B 1 145 ? -10.438 -4.715 1.603 1 76.31 145 ASP B CA 1
ATOM 2383 C C . ASP B 1 145 ? -9.008 -5.168 1.882 1 76.31 145 ASP B C 1
ATOM 2385 O O . ASP B 1 145 ? -8.172 -5.195 0.976 1 76.31 145 ASP B O 1
ATOM 2389 N N . ALA B 1 146 ? -8.844 -5.527 3.107 1 83.94 146 ALA B N 1
ATOM 2390 C CA . ALA B 1 146 ? -7.512 -5.992 3.484 1 83.94 146 ALA B CA 1
ATOM 2391 C C . ALA B 1 146 ? -7.152 -7.281 2.748 1 83.94 146 ALA B C 1
ATOM 2393 O O . ALA B 1 146 ? -5.984 -7.516 2.43 1 83.94 146 ALA B O 1
ATOM 2394 N N . ASN B 1 147 ? -8.164 -8.07 2.473 1 89.56 147 ASN B N 1
ATOM 2395 C CA . ASN B 1 147 ? -7.914 -9.375 1.862 1 89.56 147 ASN B CA 1
ATOM 2396 C C . ASN B 1 147 ? -7.695 -9.25 0.357 1 89.56 147 ASN B C 1
ATOM 2398 O O . ASN B 1 147 ? -6.957 -10.047 -0.233 1 89.56 147 ASN B O 1
ATOM 2402 N N . ARG B 1 148 ? -8.352 -8.297 -0.271 1 89.06 148 ARG B N 1
ATOM 2403 C CA . ARG B 1 148 ? -8.086 -8.016 -1.678 1 89.06 148 ARG B CA 1
ATOM 2404 C C . ARG B 1 148 ? -6.738 -7.316 -1.852 1 89.06 148 ARG B C 1
ATOM 2406 O O . ARG B 1 148 ? -6.637 -6.102 -1.692 1 89.06 148 ARG B O 1
ATOM 2413 N N . ARG B 1 149 ? -5.699 -8.227 -2.195 1 92.75 149 ARG B N 1
ATOM 2414 C CA . ARG B 1 149 ? -4.355 -7.656 -2.135 1 92.75 149 ARG B CA 1
ATOM 2415 C C . ARG B 1 149 ? -3.404 -8.398 -3.066 1 92.75 149 ARG B C 1
ATOM 2417 O O . ARG B 1 149 ? -3.658 -9.547 -3.436 1 92.75 149 ARG B O 1
ATOM 2424 N N . VAL B 1 150 ? -2.391 -7.664 -3.455 1 97.25 150 VAL B N 1
ATOM 2425 C CA . VAL B 1 150 ? -1.2 -8.266 -4.051 1 97.25 150 VAL B CA 1
ATOM 2426 C C . VAL B 1 150 ? -0.026 -8.156 -3.08 1 97.25 150 VAL B C 1
ATOM 2428 O O . VAL B 1 150 ? 0.218 -7.09 -2.508 1 97.25 150 VAL B O 1
ATOM 2431 N N . GLU B 1 151 ? 0.648 -9.266 -2.842 1 97.75 151 GLU B N 1
ATOM 2432 C CA . GLU B 1 151 ? 1.845 -9.297 -2.006 1 97.75 151 GLU B CA 1
ATOM 2433 C C . GLU B 1 151 ? 3.105 -9.453 -2.852 1 97.75 151 GLU B C 1
ATOM 2435 O O . GLU B 1 151 ? 3.105 -10.172 -3.852 1 97.75 151 GLU B O 1
ATOM 2440 N N . VAL B 1 152 ? 4.148 -8.758 -2.451 1 98.31 152 VAL B N 1
ATOM 2441 C CA . VAL B 1 152 ? 5.484 -8.891 -3.02 1 98.31 152 VAL B CA 1
ATOM 2442 C C . VAL B 1 152 ? 6.418 -9.547 -2.004 1 98.31 152 VAL B C 1
ATOM 2444 O O . VAL B 1 152 ? 6.648 -9 -0.922 1 98.31 152 VAL B O 1
ATOM 2447 N N . ILE B 1 153 ? 6.961 -10.758 -2.367 1 97.56 153 ILE B N 1
ATOM 2448 C CA . ILE B 1 153 ? 7.684 -11.586 -1.408 1 97.56 153 ILE B CA 1
ATOM 2449 C C . ILE B 1 153 ? 9.086 -11.875 -1.938 1 97.56 153 ILE B C 1
ATOM 2451 O O . ILE B 1 153 ? 9.242 -12.391 -3.047 1 97.56 153 ILE B O 1
ATOM 2455 N N . ARG B 1 154 ? 10.031 -11.531 -1.146 1 96.62 154 ARG B N 1
ATOM 2456 C CA . ARG B 1 154 ? 11.43 -11.766 -1.486 1 96.62 154 ARG B CA 1
ATOM 2457 C C . ARG B 1 154 ? 11.891 -13.133 -0.996 1 96.62 154 ARG B C 1
ATOM 2459 O O . ARG B 1 154 ? 11.695 -13.477 0.17 1 96.62 154 ARG B O 1
ATOM 2466 N N . PHE B 1 155 ? 12.484 -13.883 -1.887 1 95.44 155 PHE B N 1
ATOM 2467 C CA . PHE B 1 155 ? 13.078 -15.164 -1.519 1 95.44 155 PHE B CA 1
ATOM 2468 C C . PHE B 1 155 ? 14.594 -15.125 -1.676 1 95.44 155 PHE B C 1
ATOM 2470 O O . PHE B 1 155 ? 15.109 -14.586 -2.658 1 95.44 155 PHE B O 1
ATOM 2477 N N . GLN B 1 156 ? 15.258 -15.625 -0.691 1 91.56 156 GLN B N 1
ATOM 2478 C CA . GLN B 1 156 ? 16.703 -15.742 -0.737 1 91.56 156 GLN B CA 1
ATOM 2479 C C . GLN B 1 156 ? 17.156 -17.188 -0.492 1 91.56 156 GLN B C 1
ATOM 2481 O O . GLN B 1 156 ? 16.453 -17.938 0.195 1 91.56 156 GLN B O 1
ATOM 2486 N N . SER B 1 157 ? 18.25 -17.516 -1.295 1 85.62 157 SER B N 1
ATOM 2487 C CA . SER B 1 157 ? 18.828 -18.844 -1.116 1 85.62 157 SER B CA 1
ATOM 2488 C C . SER B 1 157 ? 19.641 -18.922 0.172 1 85.62 157 SER B C 1
ATOM 2490 O O . SER B 1 157 ? 20.375 -17.984 0.503 1 85.62 157 SER B O 1
ATOM 2492 N N . VAL B 1 158 ? 19.094 -19.703 1.055 1 72.19 158 VAL B N 1
ATOM 2493 C CA . VAL B 1 158 ? 19.875 -19.906 2.271 1 72.19 158 VAL B CA 1
ATOM 2494 C C . VAL B 1 158 ? 20.641 -21.219 2.174 1 72.19 158 VAL B C 1
ATOM 2496 O O . VAL B 1 158 ? 20.156 -22.203 1.599 1 72.19 158 VAL B O 1
ATOM 2499 N N . ALA B 1 159 ? 21.969 -21.109 2.029 1 62.03 159 ALA B N 1
ATOM 2500 C CA . ALA B 1 159 ? 22.812 -22.297 2.062 1 62.03 159 ALA B CA 1
ATOM 2501 C C . ALA B 1 159 ? 22.453 -23.188 3.246 1 62.03 159 ALA B C 1
ATOM 2503 O O . ALA B 1 159 ? 22.188 -22.703 4.348 1 62.03 159 ALA B O 1
ATOM 2504 N N . GLN B 1 160 ? 21.828 -24.422 3.102 1 51.59 160 GLN B N 1
ATOM 2505 C CA . GLN B 1 160 ? 21.828 -25.391 4.203 1 51.59 160 GLN B CA 1
ATOM 2506 C C . GLN B 1 160 ? 23.219 -25.969 4.43 1 51.59 160 GLN B C 1
ATOM 2508 O O . GLN B 1 160 ? 23.969 -26.156 3.48 1 51.59 160 GLN B O 1
#

Organism: Ricinus communis (NCBI:txid3988)

Nearest PDB structures (foldseek):
  5wtp-assembly2_B  TM=9.474E-01  e=1.474E-11  Capnocytophaga gingivalis ATCC 33624
  6jfw-assembly2_B  TM=7.447E-01  e=7.838E-11  Pseudomonas aeruginosa PAO1
  5nhx-assembly1_A  TM=8.204E-01  e=5.812E-09  Klebsiella pneumoniae
  6iki-assembly1_A  TM=7.177E-01  e=1.714E-09  Pseudomonas aeruginosa PAO1
  5jir-assembly3_A  TM=8.146E-01  e=6.682E-08  Treponema pallidum subsp. pallidum str. Nichols

Radius of gyration: 40.54 Å; Cα contacts (8 Å, |Δi|>4): 504; chains: 2; bounding box: 55×216×74 Å

Foldseek 3Di:
DDDDPPDDDDDPPPDDPPVVVVVVPCPPPPPPPPPQPQDKDWDDKDFFDWDDDVLALHTDPVRVVSLVVVLVVVVVVPLFAKEKEFEAFCPPVVPQVSQQVRRQSNSVSSLVVSVVVPDDSVSYHTGYDYHPDFDQPPDVPVRRVRGGTIMIITIDGDRD/DPDDDDDPPDDPPDDPPDCVVVVVPPPDPDDDDVPQPQDKDWDDKDFFDWDDDVLALHTDPVRVVSLVVVLVVVVVVPLFAKEKEFEAFCPPVVPQVSQQVRRQSNSVSSLVVSVVVPDDSVSYHTGYDYHPDFDQPPDVPVRRVRGGTIMIITIDGDRD

InterPro domains:
  IPR006664 Outer membrane protein, bacterial [PR01021] (52-74)
  IPR006664 Outer membrane protein, bacterial [PR01021] (99-115)
  IPR006665 OmpA-like domain [PF00691] (51-148)
  IPR006665 OmpA-like domain [PS51123] (39-158)
  IPR006665 OmpA-like domain [cd07185] (49-153)
  IPR036737 OmpA-like domain superfamily [G3DSA:3.30.1330.60] (21-157)
  IPR036737 OmpA-like domain superfamily [SSF103088] (39-152)
  IPR050330 Bacterial Outer Membrane Structural/Functional [PTHR30329] (38-154)

pLDDT: mean 79.26, std 22.81, range [29.64, 98.88]

Secondary structure (DSSP, 8-state):
------------------HHHHHHT-------------EEEEEEEE-B---B-TTS-PBPGGGHHHHHHHHHHHHTTTT-EEEEEEE--STTTT-HHHHHHHHHHHHHHHHHHHHHTT--GGGEEEEE-TTSS-S--S-HHHHHHHHSEEEEEEEEEE--/------------------HHHHHHT-------------EEEEEEEE-B---B-TTS-PBPGGGHHHHHHHHHHHHTTTT-EEEEEEE--STTTT-HHHHHHHHHHHHHHHHHHHHHTT--GGGEEEEE-TTSS-S--S-HHHHHHHHSEEEEEEEEEE--

Solvent-accessible surface area (backbone atoms only — not comparable to full-atom values): 18516 Å² total; per-residue (Å²): 136,88,84,72,88,70,88,73,88,79,79,81,80,74,84,75,79,72,61,66,69,60,59,72,66,59,65,78,78,75,75,74,71,77,66,76,68,61,48,73,40,79,77,46,57,37,42,62,45,72,47,52,43,85,98,48,48,50,71,38,78,90,18,49,52,34,50,51,49,49,46,57,56,52,57,73,54,63,82,46,40,30,40,29,35,10,26,30,42,66,86,59,66,89,39,54,70,60,34,26,53,49,11,28,44,37,14,40,44,54,52,48,52,40,34,74,75,66,45,67,65,86,34,54,44,72,39,41,49,9,53,77,75,69,80,37,81,86,38,81,72,68,10,41,51,62,19,46,38,43,37,45,32,36,30,41,75,41,81,115,136,90,74,80,92,76,88,74,83,80,79,84,76,81,80,77,77,65,67,66,69,66,58,68,72,56,65,78,87,65,84,81,83,75,67,74,70,60,46,72,41,79,77,46,57,37,42,62,46,73,48,53,44,86,98,48,47,49,71,39,78,89,17,49,51,33,48,51,49,51,45,57,57,52,56,73,55,66,82,43,40,30,39,29,36,10,27,30,41,68,85,62,65,88,38,54,69,59,33,27,52,49,10,27,46,36,15,41,42,54,51,49,51,40,34,75,75,67,44,66,62,87,34,53,42,72,39,42,52,8,53,77,77,69,81,37,83,85,36,80,73,68,10,40,50,63,19,46,37,43,36,46,32,34,31,40,75,41,82,114

Sequence (320 aa):
MDRENVCKAVAPTQVVPDKAALLANAKPWEGEAFKPKTQEKATMKFTPRILFQANSAIILPESYADLDIVYDVVKEWGNDKVEIAGHTDKRNTSKEKYNLVLSEKRAKAVADYLVKKGMDAQRLVVKGYGFSQPIAENDPVSGNDANRRVEVIRFQSVAQMDRENVCKAVAPTQVVPDKAALLANAKPWEGEAFKPKTQEKATMKFTPRILFQANSAIILPESYADLDIVYDVVKEWGNDKVEIAGHTDKRNTSKEKYNLVLSEKRAKAVADYLVKKGMDAQRLVVKGYGFSQPIAENDPVSGNDANRRVEVIRFQSVAQ